Protein AF-A0A813G399-F1 (afdb_monomer)

pLDDT: mean 79.57, std 18.14, ra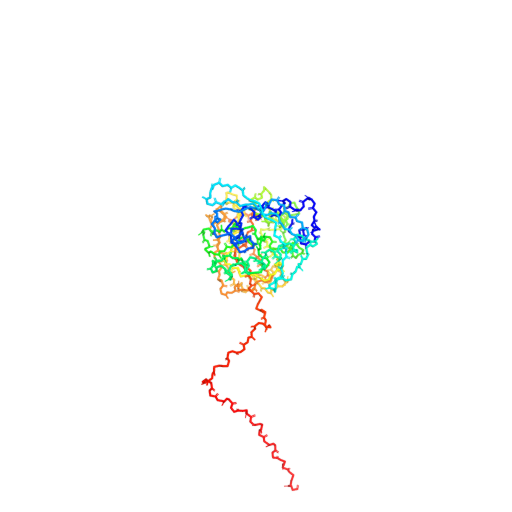nge [29.91, 98.38]

Secondary structure (DSSP, 8-state):
-HHHHTT-BS-TTHHHHHHHHHHHH-HHHHHHHHHHHS--S-EEEEEEEEE-SSEEEEEEEETTS-EEEEEEE-B-TTS-B---SBHHHHHHHHHHHHHHHHHHHT------SSS-TTS---EETTEEEEEE-GGGEEEEEEEEETB-TTS-HHHHS-SS--SS-EEB-TTT-S-EEEEEEEEEEEEEEEEEEE--STTS-SEEEEEEEES-S---HHHHHHSPPSEEEE--HHHHHHTPPEEP-GGG-SSEEEEEEEEEEESS-SS-EESEEEEEEEEPP---TTS------TTSPP----PPPP-------

Radius of gyration: 25.77 Å; Cα contacts (8 Å, |Δi|>4): 643; chains: 1; bounding box: 62×94×58 Å

Organism: Polarella glacialis (NCBI:txid89957)

Sequence (313 aa):
MEAALEHMPLNDDTKPLIITAMNERYKTALTVYAKHFCGKSDVVSTQIISLEETRLLLRYWDATSQWAESTVTYQNAQGDPVTADSAAGVRRILLNMARTASEATGLELGLPQGDIFFIDGQSSDKVPGAYLLNDLVDMSTLECLNQDDGHPVSGAISKSVATAGLRSDPEVDHQLLIKLGFRQPVKLKAISFHGSTRDATAPKVVKIFQGQVDIGFQEAEDQEAVQLLDLSTSQVEGGDPVPLRFVKFQSVSTLQLFVQENFGAEVTCILQLQFWGTVAETVDMKAWKPTVDSRANPVFAIREPVLEDHSGI

Foldseek 3Di:
DLVCQQPAFPDPVNWVVLQVLCQPPPFVLQQLLCVQQVVAVFFDTKGWPTDDFFWTKMWTQGPVRDIDIDIGGQAALVRHTDTHGGPLRVVVSSLRSSVSSCVVVVPDDPRAPPPCSPQPQPDDPLFPPKGWQLSQWDPVLKDKPQWDPVADQVQQSDPDQGPRHTKGNLVPFAKMKIKIFGNAWFQFFWKFFADDCPQQQEFFKKAKAAPDSDDDPVRSVPDDGPDIDGDDPCRHNVSNTDTDPRVSRQTGGMMMIIRPDTRDHRMHGTRHMITIGGGHDPPPPVPDDDPPPVPDDDPDPPPDPDPPPPDDD

Structure (mmCIF, N/CA/C/O backbone):
data_AF-A0A813G399-F1
#
_entry.id   AF-A0A813G399-F1
#
loop_
_atom_site.group_PDB
_atom_site.id
_atom_site.type_symbol
_atom_site.label_atom_id
_atom_site.label_alt_id
_atom_site.label_comp_id
_atom_site.label_asym_id
_atom_site.label_entity_id
_atom_site.label_seq_id
_atom_site.pdbx_PDB_ins_code
_atom_site.Cartn_x
_atom_site.Cartn_y
_atom_site.Cartn_z
_atom_site.occupancy
_atom_site.B_iso_or_equiv
_atom_site.auth_seq_id
_atom_site.auth_comp_id
_atom_site.auth_asym_id
_atom_site.auth_atom_id
_atom_site.pdbx_PDB_model_num
ATOM 1 N N . MET A 1 1 ? 9.154 0.512 8.721 1.00 39.72 1 MET A N 1
ATOM 2 C CA . MET A 1 1 ? 8.751 1.083 10.028 1.00 39.72 1 MET A CA 1
ATOM 3 C C . MET A 1 1 ? 7.620 0.290 10.687 1.00 39.72 1 MET A C 1
ATOM 5 O O . MET A 1 1 ? 7.620 0.188 11.902 1.00 39.72 1 MET A O 1
ATOM 9 N N . GLU A 1 2 ? 6.703 -0.330 9.933 1.00 32.38 2 GLU A N 1
ATOM 10 C CA . GLU A 1 2 ? 5.616 -1.142 10.512 1.00 32.38 2 GLU A CA 1
ATOM 11 C C . GLU A 1 2 ? 6.077 -2.506 11.073 1.00 32.38 2 GLU A C 1
ATOM 13 O O . GLU A 1 2 ? 5.654 -2.871 12.164 1.00 32.38 2 GLU A O 1
ATOM 18 N N . ALA A 1 3 ? 7.066 -3.174 10.459 1.00 29.91 3 ALA A N 1
ATOM 19 C CA . ALA A 1 3 ? 7.705 -4.367 11.047 1.00 29.91 3 ALA A CA 1
ATOM 20 C C . ALA A 1 3 ? 8.397 -4.102 12.407 1.00 29.91 3 ALA A C 1
ATOM 22 O O . ALA A 1 3 ? 8.745 -5.035 13.122 1.00 29.91 3 ALA A O 1
ATOM 23 N N . ALA A 1 4 ? 8.599 -2.830 12.779 1.00 38.69 4 ALA A N 1
ATOM 24 C CA . ALA A 1 4 ? 9.184 -2.456 14.062 1.00 38.69 4 ALA A CA 1
ATOM 25 C C . ALA A 1 4 ? 8.127 -2.236 15.161 1.00 38.69 4 ALA A C 1
ATOM 27 O O . ALA A 1 4 ? 8.463 -2.358 16.331 1.00 38.69 4 ALA A O 1
ATOM 28 N N . LEU A 1 5 ? 6.863 -1.946 14.814 1.00 45.50 5 LEU A N 1
ATOM 29 C CA . LEU A 1 5 ? 5.809 -1.606 15.786 1.00 45.50 5 LEU A CA 1
ATOM 30 C C . LEU A 1 5 ? 5.009 -2.823 16.282 1.00 45.50 5 LEU A C 1
ATOM 32 O O . LEU A 1 5 ? 4.457 -2.790 17.380 1.00 45.50 5 LEU A O 1
ATOM 36 N N . GLU A 1 6 ? 4.967 -3.903 15.501 1.00 43.97 6 GLU A N 1
ATOM 37 C CA . GLU A 1 6 ? 4.215 -5.129 15.813 1.00 43.97 6 GLU A CA 1
ATOM 38 C C . GLU A 1 6 ? 4.808 -5.903 17.009 1.00 43.97 6 GLU A C 1
ATOM 40 O O . GLU A 1 6 ? 4.079 -6.513 17.789 1.00 43.97 6 GLU A O 1
ATOM 45 N N . HIS A 1 7 ? 6.125 -5.780 17.213 1.00 49.56 7 HIS A N 1
ATOM 46 C CA . HIS A 1 7 ? 6.874 -6.336 18.348 1.00 49.56 7 HIS A CA 1
ATOM 47 C C . HIS A 1 7 ? 7.392 -5.270 19.322 1.00 49.56 7 HIS A C 1
ATOM 49 O O . HIS A 1 7 ? 8.196 -5.578 20.204 1.00 49.56 7 HIS A O 1
ATOM 55 N N . MET A 1 8 ? 6.971 -4.011 19.168 1.00 62.28 8 MET A N 1
ATOM 56 C CA . MET A 1 8 ? 7.433 -2.952 20.057 1.00 62.28 8 MET A CA 1
ATOM 57 C C . MET A 1 8 ? 6.779 -3.112 21.433 1.00 62.28 8 MET A C 1
ATOM 59 O O . MET A 1 8 ? 5.541 -3.096 21.529 1.00 62.28 8 MET A O 1
ATOM 63 N N . PRO A 1 9 ? 7.588 -3.255 22.498 1.00 70.88 9 PRO A N 1
ATOM 64 C CA . PRO A 1 9 ? 7.064 -3.290 23.851 1.00 70.88 9 PRO A CA 1
ATOM 65 C C . PRO A 1 9 ? 6.378 -1.960 24.145 1.00 70.88 9 PRO A C 1
ATOM 67 O O . PRO A 1 9 ? 6.832 -0.907 23.689 1.00 70.88 9 PRO A O 1
ATOM 70 N N . LEU A 1 10 ? 5.288 -2.003 24.909 1.00 78.94 10 LEU A N 1
ATOM 71 C CA . LEU A 1 10 ? 4.601 -0.790 25.333 1.00 78.94 10 LEU A CA 1
ATOM 72 C C . LEU A 1 10 ? 5.503 -0.000 26.298 1.00 78.94 10 LEU A C 1
ATOM 74 O O . LEU A 1 10 ? 5.547 -0.252 27.497 1.00 78.94 10 LEU A O 1
ATOM 78 N N . ASN A 1 11 ? 6.235 0.966 25.763 1.00 80.12 11 ASN A N 1
ATOM 79 C CA . ASN A 1 11 ? 7.237 1.766 26.463 1.00 80.12 11 ASN A CA 1
ATOM 80 C C . ASN A 1 11 ? 7.000 3.267 26.235 1.00 80.12 11 ASN A C 1
ATOM 82 O O . ASN A 1 11 ? 6.072 3.673 25.532 1.00 80.12 11 ASN A O 1
ATOM 86 N N . ASP A 1 12 ? 7.825 4.108 26.849 1.00 80.56 12 ASP A N 1
ATOM 87 C CA . ASP A 1 12 ? 7.609 5.559 26.829 1.00 80.56 12 ASP A CA 1
ATOM 88 C C . ASP A 1 12 ? 7.852 6.201 25.452 1.00 80.56 12 ASP A C 1
ATOM 90 O O . ASP A 1 12 ? 7.329 7.283 25.194 1.00 80.56 12 ASP A O 1
ATOM 94 N N . ASP A 1 13 ? 8.523 5.501 24.534 1.00 72.69 13 ASP A N 1
ATOM 95 C CA . ASP A 1 13 ? 8.710 5.940 23.146 1.00 72.69 13 ASP A CA 1
ATOM 96 C C . ASP A 1 13 ? 7.503 5.594 22.256 1.00 72.69 13 ASP A C 1
ATOM 98 O O . ASP A 1 13 ? 7.160 6.324 21.325 1.00 72.69 13 ASP A O 1
ATOM 102 N N . THR A 1 14 ? 6.824 4.480 22.541 1.00 72.50 14 THR A N 1
ATOM 103 C CA . THR A 1 14 ? 5.726 3.952 21.710 1.00 72.50 14 THR A CA 1
ATOM 104 C C . THR A 1 14 ? 4.363 4.497 22.117 1.00 72.50 14 THR A C 1
ATOM 106 O O . THR A 1 14 ? 3.528 4.768 21.250 1.00 72.50 14 THR A O 1
ATOM 109 N N . LYS A 1 15 ? 4.127 4.727 23.416 1.00 81.06 15 LYS A N 1
ATOM 110 C CA . LYS A 1 15 ? 2.856 5.282 23.918 1.00 81.06 15 LYS A CA 1
ATOM 111 C C . LYS A 1 15 ? 2.473 6.608 23.237 1.00 81.06 15 LYS A C 1
ATOM 113 O O . LYS A 1 15 ? 1.327 6.705 22.794 1.00 81.06 15 LYS A O 1
ATOM 118 N N . PRO A 1 16 ? 3.367 7.611 23.079 1.00 79.94 16 PRO A N 1
ATOM 119 C CA . PRO A 1 16 ? 3.008 8.883 22.448 1.00 79.94 16 PRO A CA 1
ATOM 120 C C . PRO A 1 16 ? 2.600 8.728 20.978 1.00 79.94 16 PRO A C 1
ATOM 122 O O . PRO A 1 16 ? 1.682 9.410 20.520 1.00 79.94 16 PRO A O 1
ATOM 125 N N . LEU A 1 17 ? 3.234 7.804 20.247 1.00 71.62 17 LEU A N 1
ATOM 126 C CA . LEU A 1 17 ? 2.910 7.518 18.847 1.00 71.62 17 LEU A CA 1
ATOM 127 C C . LEU A 1 17 ? 1.489 6.956 18.711 1.00 71.62 17 LEU A C 1
ATOM 129 O O . LEU A 1 17 ? 0.710 7.430 17.882 1.00 71.62 17 LEU A O 1
ATOM 133 N N . ILE A 1 18 ? 1.126 6.000 19.573 1.00 74.25 18 ILE A N 1
ATOM 134 C CA . ILE A 1 18 ? -0.219 5.409 19.605 1.00 74.25 18 ILE A CA 1
ATOM 135 C C . ILE A 1 18 ? -1.257 6.473 19.978 1.00 74.25 18 ILE A C 1
ATOM 137 O O . ILE A 1 18 ? -2.279 6.591 19.305 1.00 74.25 18 ILE A O 1
ATOM 141 N N . ILE A 1 19 ? -0.994 7.277 21.015 1.00 82.19 19 ILE A N 1
ATOM 142 C CA . ILE A 1 19 ? -1.899 8.351 21.459 1.00 82.19 19 ILE A CA 1
ATOM 143 C C . ILE A 1 19 ? -2.161 9.342 20.323 1.00 82.19 19 ILE A C 1
ATOM 145 O O . ILE A 1 19 ? -3.314 9.687 20.058 1.00 82.19 19 ILE A O 1
ATOM 149 N N . THR A 1 20 ? -1.104 9.773 19.632 1.00 75.50 20 THR A N 1
ATOM 150 C CA . THR A 1 20 ? -1.197 10.734 18.527 1.00 75.50 20 THR A CA 1
ATOM 151 C C . THR A 1 20 ? -2.037 10.159 17.389 1.00 75.50 20 THR A C 1
ATOM 153 O O . THR A 1 20 ? -3.026 10.770 16.982 1.00 75.50 20 THR A O 1
ATOM 156 N N . ALA A 1 21 ? -1.732 8.932 16.955 1.00 69.81 21 ALA A N 1
ATOM 157 C CA . ALA A 1 21 ? -2.485 8.247 15.908 1.00 69.81 21 ALA A CA 1
ATOM 158 C C . ALA A 1 21 ? -3.976 8.085 16.268 1.00 69.81 21 ALA A C 1
ATOM 160 O O . ALA A 1 21 ? -4.850 8.330 15.432 1.00 69.81 21 ALA A O 1
ATOM 161 N N . MET A 1 22 ? -4.278 7.729 17.523 1.00 74.88 22 MET A N 1
ATOM 162 C CA . MET A 1 22 ? -5.649 7.585 18.023 1.00 74.88 22 MET A CA 1
ATOM 163 C C . MET A 1 22 ? -6.413 8.915 18.023 1.00 74.88 22 MET A C 1
ATOM 165 O O . MET A 1 22 ? -7.535 8.989 17.514 1.00 74.88 22 MET A O 1
ATOM 169 N N . ASN A 1 23 ? -5.799 9.972 18.559 1.00 80.75 23 ASN A N 1
ATOM 170 C CA . ASN A 1 23 ? -6.420 11.287 18.713 1.00 80.75 23 ASN A CA 1
ATOM 171 C C . ASN A 1 23 ? -6.640 12.018 17.387 1.00 80.75 23 ASN A C 1
ATOM 173 O O . ASN A 1 23 ? -7.576 12.811 17.271 1.00 80.75 23 ASN A O 1
ATOM 177 N N . GLU A 1 24 ? -5.799 11.781 16.384 1.00 70.19 24 GLU A N 1
ATOM 178 C CA . GLU A 1 24 ? -5.945 12.426 15.080 1.00 70.19 24 GLU A CA 1
ATOM 179 C C . GLU A 1 24 ? -7.011 11.750 14.219 1.00 70.19 24 GLU A C 1
ATOM 181 O O . GLU A 1 24 ? -7.821 12.441 13.598 1.00 70.19 24 GLU A O 1
ATOM 186 N N . ARG A 1 25 ? -7.045 10.412 14.214 1.00 61.38 25 ARG A N 1
ATOM 187 C CA . ARG A 1 25 ? -7.783 9.633 13.205 1.00 61.38 25 ARG A CA 1
ATOM 188 C C . ARG A 1 25 ? -9.091 9.037 13.694 1.00 61.38 25 ARG A C 1
ATOM 190 O O . ARG A 1 25 ? -9.997 8.833 12.895 1.00 61.38 25 ARG A O 1
ATOM 197 N N . TYR A 1 26 ? -9.219 8.794 14.997 1.00 69.31 26 TYR A N 1
ATOM 198 C CA . TYR A 1 26 ? -10.336 8.030 15.560 1.00 69.31 26 TYR A CA 1
ATOM 199 C C . TYR A 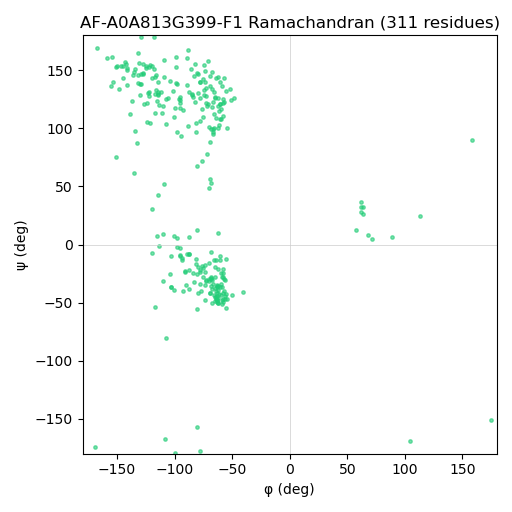1 26 ? -11.170 8.835 16.566 1.00 69.31 26 TYR A C 1
ATOM 201 O O . TYR A 1 26 ? -11.781 8.270 17.471 1.00 69.31 26 TYR A O 1
ATOM 209 N N . LYS A 1 27 ? -11.256 10.160 16.389 1.00 73.94 27 LYS A N 1
ATOM 210 C CA . LYS A 1 27 ? -11.999 11.088 17.271 1.00 73.94 27 LYS A CA 1
ATOM 211 C C . LYS A 1 27 ? -13.441 10.644 17.550 1.00 73.94 27 LYS A C 1
ATOM 213 O O . LYS A 1 27 ? -13.899 10.676 18.693 1.00 73.94 27 LYS A O 1
ATOM 218 N N . THR A 1 28 ? -14.144 10.184 16.515 1.00 70.44 28 THR A N 1
ATOM 219 C CA . THR A 1 28 ? -15.525 9.690 16.627 1.00 70.44 28 THR A CA 1
ATOM 220 C C . THR A 1 28 ? -15.603 8.419 17.471 1.00 70.44 28 THR A C 1
ATOM 222 O O . THR A 1 28 ? -16.459 8.321 18.349 1.00 70.44 28 THR A O 1
ATOM 225 N N . ALA A 1 29 ? -14.673 7.478 17.273 1.00 72.69 29 ALA A N 1
ATOM 226 C CA . ALA A 1 29 ? -14.598 6.267 18.084 1.00 72.69 29 ALA A CA 1
ATOM 227 C C . ALA A 1 29 ? -14.305 6.607 19.549 1.00 72.69 29 ALA A C 1
ATOM 229 O O . ALA A 1 29 ? -15.003 6.117 20.430 1.00 72.69 29 ALA A O 1
ATOM 230 N N . LEU A 1 30 ? -13.356 7.512 19.814 1.00 77.94 30 LEU A N 1
ATOM 231 C CA . LEU A 1 30 ? -13.035 7.976 21.171 1.00 77.94 30 LEU A CA 1
ATOM 232 C C . LEU A 1 30 ? -14.240 8.622 21.874 1.00 77.94 30 LEU A C 1
ATOM 234 O O . LEU A 1 30 ? -14.425 8.453 23.077 1.00 77.94 30 LEU A O 1
ATOM 238 N N . THR A 1 31 ? -15.099 9.312 21.128 1.00 77.56 31 THR A N 1
ATOM 239 C CA . THR A 1 31 ? -16.335 9.881 21.681 1.00 77.56 31 THR A CA 1
ATOM 240 C C . THR A 1 31 ? -17.342 8.790 22.050 1.00 77.56 31 THR A C 1
ATOM 242 O O . THR A 1 31 ? -17.936 8.844 23.125 1.00 77.56 31 THR A O 1
ATOM 245 N N . VAL A 1 32 ? -17.509 7.761 21.214 1.00 78.12 32 VAL A N 1
ATOM 246 C CA . VAL A 1 32 ? -18.350 6.590 21.540 1.00 78.12 32 VAL A CA 1
ATOM 247 C C . VAL A 1 32 ? -17.800 5.830 22.753 1.00 78.12 32 VAL A C 1
ATOM 249 O O . VAL A 1 32 ? -18.564 5.412 23.623 1.00 78.12 32 VAL A O 1
ATOM 252 N N . TYR A 1 33 ? -16.475 5.748 22.869 1.00 79.69 33 TYR A N 1
ATOM 253 C CA . TYR A 1 33 ? -15.775 5.229 24.042 1.00 79.69 33 TYR A CA 1
ATOM 254 C C . TYR A 1 33 ? -16.168 5.940 25.329 1.00 79.69 33 TYR A C 1
ATOM 256 O O . TYR A 1 33 ? -16.592 5.289 26.282 1.00 79.69 33 TYR A O 1
ATOM 264 N N . ALA A 1 34 ? -16.042 7.269 25.355 1.00 82.62 34 ALA A N 1
ATOM 265 C CA . ALA A 1 34 ? -16.403 8.055 26.526 1.00 82.62 34 ALA A CA 1
ATOM 266 C C . ALA A 1 34 ? -17.895 7.913 26.853 1.00 82.62 34 ALA A C 1
ATOM 268 O O . ALA A 1 34 ? -18.268 7.835 28.024 1.00 82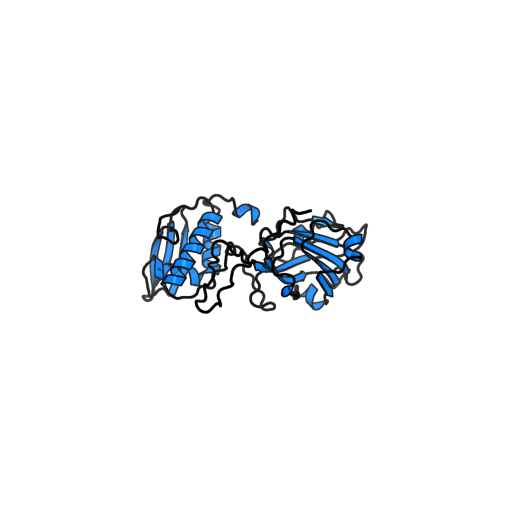.62 34 ALA A O 1
ATOM 269 N N . LYS A 1 35 ? -18.752 7.804 25.831 1.00 83.19 35 LYS A N 1
ATOM 270 C CA . LYS A 1 35 ? -20.187 7.617 26.044 1.00 83.19 35 LYS A CA 1
ATOM 271 C C . LYS A 1 35 ? -20.522 6.315 26.757 1.00 83.19 35 LYS A C 1
ATOM 273 O O . LYS A 1 35 ? -21.275 6.332 27.728 1.00 83.19 35 LYS A O 1
ATOM 278 N N . HIS A 1 36 ? -19.941 5.209 26.304 1.00 85.81 36 HIS A N 1
ATOM 279 C CA . HIS A 1 36 ? -20.224 3.895 26.868 1.00 85.81 36 HIS A CA 1
ATOM 280 C C . HIS A 1 36 ? -19.454 3.632 28.169 1.00 85.81 36 HIS A C 1
ATOM 282 O O . HIS A 1 36 ? -20.062 3.358 29.200 1.00 85.81 36 HIS A O 1
ATOM 288 N N . PHE A 1 37 ? -18.125 3.755 28.149 1.00 85.69 37 PHE A N 1
ATOM 289 C CA . PHE A 1 37 ? -17.278 3.323 29.264 1.00 85.69 37 PHE A CA 1
ATOM 290 C C . PHE A 1 37 ? -17.141 4.361 30.381 1.00 85.69 37 PHE A C 1
ATOM 292 O O . PHE A 1 37 ? -16.901 3.981 31.523 1.00 85.69 37 PHE A O 1
ATOM 299 N N . CYS A 1 38 ? -17.329 5.654 30.090 1.00 83.31 38 CYS A N 1
ATOM 300 C CA . CYS A 1 38 ? -17.368 6.692 31.129 1.00 83.31 38 CYS A CA 1
ATOM 301 C C . CYS A 1 38 ? -18.805 7.017 31.583 1.00 83.31 38 CYS A C 1
ATOM 303 O O . CYS A 1 38 ? -18.986 7.847 32.476 1.00 83.31 38 CYS A O 1
ATOM 305 N N . GLY A 1 39 ? -19.827 6.396 30.976 1.00 80.38 39 GLY A N 1
ATOM 306 C CA . GLY A 1 39 ? -21.239 6.596 31.323 1.00 80.38 39 GLY A CA 1
ATOM 307 C C . GLY A 1 39 ? -21.749 8.022 31.082 1.00 80.38 39 GLY A C 1
ATOM 308 O O . GLY A 1 39 ? -22.578 8.516 31.846 1.00 80.38 39 GLY A O 1
ATOM 309 N N . LYS A 1 40 ? -21.227 8.723 30.067 1.00 79.94 40 LYS A N 1
ATOM 310 C CA . LYS A 1 40 ? -21.571 10.124 29.767 1.00 79.94 40 LYS A CA 1
ATOM 311 C C . LYS A 1 40 ? -22.355 10.225 28.463 1.00 79.94 40 LYS A C 1
ATOM 313 O O . LYS A 1 40 ? -21.790 10.012 27.407 1.00 79.94 40 LYS A O 1
ATOM 318 N N . SER A 1 41 ? -23.628 10.608 28.483 1.00 69.25 41 SER A N 1
ATOM 319 C CA . SER A 1 41 ? -24.409 10.755 27.239 1.00 69.25 41 SER A CA 1
ATOM 320 C C . SER A 1 41 ? -23.963 11.946 26.375 1.00 69.25 41 SER A C 1
ATOM 322 O O . SER A 1 41 ? -23.988 11.866 25.143 1.00 69.25 41 SER A O 1
ATOM 324 N N . ASP A 1 42 ? -23.478 13.017 27.013 1.00 72.12 42 ASP A N 1
ATOM 325 C CA . ASP A 1 42 ? -23.354 14.348 26.404 1.00 72.12 42 ASP A CA 1
ATOM 326 C C . ASP A 1 42 ? -21.892 14.741 26.132 1.00 72.12 42 ASP A C 1
ATOM 328 O O . ASP A 1 42 ? -21.405 15.789 26.562 1.00 72.12 42 ASP A O 1
ATOM 332 N N . VAL A 1 43 ? -21.165 13.861 25.440 1.00 79.12 43 VAL A N 1
ATOM 333 C CA . VAL A 1 43 ? -19.759 14.077 25.067 1.00 79.12 43 VAL A CA 1
ATOM 334 C C . VAL A 1 43 ? -19.649 14.658 23.657 1.00 79.12 43 VAL A C 1
ATOM 336 O O . VAL A 1 43 ? -20.173 14.075 22.704 1.00 79.12 43 VAL A O 1
ATOM 339 N N . VAL A 1 44 ? -18.936 15.782 23.530 1.00 76.12 44 VAL A N 1
ATOM 340 C CA . VAL A 1 44 ? -18.709 16.501 22.260 1.00 76.12 44 VAL A CA 1
ATOM 341 C C . VAL A 1 44 ? -17.411 16.063 21.581 1.00 76.12 44 VAL A C 1
ATOM 343 O O . VAL A 1 44 ? -17.354 15.936 20.361 1.00 76.12 44 VAL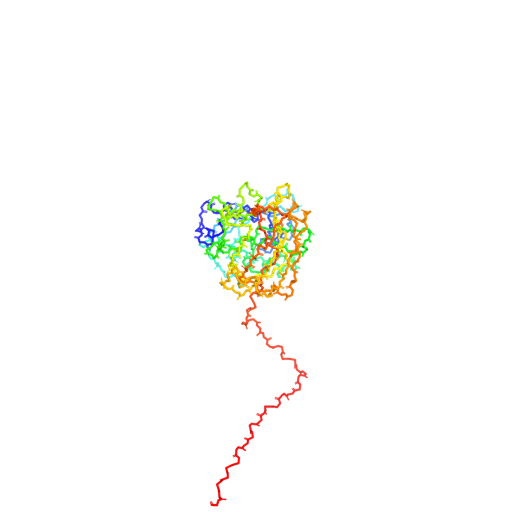 A O 1
ATOM 346 N N . SER A 1 45 ? -16.355 15.854 22.364 1.00 79.50 45 SER A N 1
ATOM 347 C CA . SER A 1 45 ? -15.031 15.466 21.875 1.00 79.50 45 SER A CA 1
ATOM 348 C C . SER A 1 45 ? -14.310 14.643 22.931 1.00 79.50 45 SER A C 1
ATOM 350 O O . SER A 1 45 ? -14.571 14.793 24.126 1.00 79.50 45 SER A O 1
ATOM 352 N N . THR A 1 46 ? -13.405 13.764 22.513 1.00 83.94 46 THR A N 1
ATOM 353 C CA . THR A 1 46 ? -12.622 12.918 23.417 1.00 83.94 46 THR A CA 1
ATOM 354 C C . THR A 1 46 ? -11.220 12.707 22.874 1.00 83.94 46 THR A C 1
ATOM 356 O O . THR A 1 46 ? -11.021 12.575 21.667 1.00 83.94 46 THR A O 1
ATOM 359 N N . GLN A 1 47 ? -10.257 12.670 23.787 1.00 87.00 47 GLN A N 1
ATOM 360 C CA . GLN A 1 47 ? -8.847 12.437 23.529 1.00 87.00 47 GLN A CA 1
ATOM 361 C C . GLN A 1 47 ? -8.283 11.462 24.562 1.00 87.00 47 GLN A C 1
ATOM 363 O O . GLN A 1 47 ? -8.668 11.484 25.729 1.00 87.00 47 GLN A O 1
ATOM 368 N N . ILE A 1 48 ? -7.343 10.626 24.140 1.00 89.31 48 ILE A N 1
ATOM 369 C CA . ILE A 1 48 ? -6.477 9.862 25.033 1.00 89.31 48 ILE A CA 1
ATOM 370 C C . ILE A 1 48 ? -5.368 10.794 25.524 1.00 89.31 48 ILE A C 1
ATOM 372 O O . ILE A 1 48 ? -4.723 11.466 24.718 1.00 89.31 48 ILE A O 1
ATOM 376 N N . ILE A 1 49 ? -5.148 10.828 26.835 1.00 91.56 49 ILE A N 1
ATOM 377 C CA . ILE A 1 49 ? -4.072 11.596 27.476 1.00 91.56 49 ILE A CA 1
ATOM 378 C C . ILE A 1 49 ? -2.895 10.694 27.834 1.00 91.56 49 ILE A C 1
ATOM 380 O O . ILE A 1 49 ? -1.744 11.084 27.661 1.00 91.56 49 ILE A O 1
ATOM 384 N N . SER A 1 50 ? -3.173 9.479 28.304 1.00 89.31 50 SER A N 1
ATOM 385 C CA . SER A 1 50 ? -2.143 8.496 28.624 1.00 89.31 50 SER A CA 1
ATOM 386 C C . SER A 1 50 ? -2.617 7.072 28.356 1.00 89.31 50 SER A C 1
ATOM 388 O O . SER A 1 50 ? -3.814 6.772 28.378 1.00 89.31 50 SER A O 1
ATOM 390 N N . LEU A 1 51 ? -1.644 6.201 28.093 1.00 87.94 51 LEU A N 1
ATOM 391 C CA . LEU A 1 51 ? -1.813 4.764 27.924 1.00 87.94 51 LEU A CA 1
ATOM 392 C C . LEU A 1 51 ? -0.915 4.047 28.931 1.00 87.94 51 LEU A C 1
ATOM 394 O O . LEU A 1 51 ? 0.281 4.330 29.021 1.00 87.94 51 LEU A O 1
ATOM 398 N N . GLU A 1 52 ? -1.493 3.102 29.656 1.00 88.50 52 GLU A N 1
ATOM 399 C CA . GLU A 1 52 ? -0.791 2.140 30.500 1.00 88.50 52 GLU A CA 1
ATOM 400 C C . GLU A 1 52 ? -1.062 0.718 29.980 1.00 88.50 52 GLU A C 1
ATOM 402 O O . GLU A 1 52 ? -1.801 0.526 29.013 1.00 88.50 52 GLU A O 1
ATOM 407 N N . GLU A 1 53 ? -0.467 -0.288 30.619 1.00 86.38 53 GLU A N 1
ATOM 408 C CA . GLU A 1 53 ? -0.615 -1.697 30.231 1.00 86.38 53 GLU A CA 1
ATOM 409 C C . GLU A 1 53 ? -2.033 -2.234 30.473 1.00 86.38 53 GLU A C 1
ATOM 411 O O . GLU A 1 53 ? -2.480 -3.131 29.768 1.00 86.38 53 GLU A O 1
ATOM 416 N N . THR A 1 54 ? -2.767 -1.695 31.448 1.00 88.69 54 THR A N 1
ATOM 417 C CA . THR A 1 54 ? -4.091 -2.208 31.858 1.00 88.69 54 THR A CA 1
ATOM 418 C C . THR A 1 54 ? -5.220 -1.192 31.709 1.00 88.69 54 THR A C 1
ATOM 420 O O . THR A 1 54 ? -6.388 -1.523 31.923 1.00 88.69 54 THR A O 1
ATOM 423 N N . ARG A 1 55 ? -4.902 0.065 31.390 1.00 90.38 55 ARG A N 1
ATOM 424 C CA . ARG A 1 55 ? -5.867 1.168 31.384 1.00 90.38 55 ARG A CA 1
ATOM 425 C C . ARG A 1 55 ? -5.404 2.328 30.515 1.00 90.38 55 ARG A C 1
ATOM 427 O O . ARG A 1 55 ? -4.215 2.491 30.258 1.00 90.38 55 ARG A O 1
ATOM 434 N N . LEU A 1 56 ? -6.351 3.175 30.135 1.00 92.19 56 LEU A N 1
ATOM 435 C CA . LEU A 1 56 ? -6.095 4.455 29.486 1.00 92.19 56 LEU A CA 1
ATOM 436 C C . LEU A 1 56 ? -6.748 5.608 30.251 1.00 92.19 56 LEU A C 1
ATOM 438 O O . LEU A 1 56 ? -7.774 5.426 30.910 1.00 92.19 56 LEU A O 1
ATOM 442 N N . LEU A 1 57 ? -6.181 6.804 30.121 1.00 91.88 57 LEU A N 1
ATOM 443 C CA . LEU A 1 57 ? -6.807 8.038 30.585 1.00 91.88 57 LEU A CA 1
ATOM 444 C C . LEU A 1 57 ? -7.461 8.747 29.403 1.00 91.88 57 LEU A C 1
ATOM 446 O O . LEU A 1 57 ? -6.778 9.168 28.466 1.00 91.88 57 LEU A O 1
ATOM 450 N N . LEU A 1 58 ? -8.781 8.896 29.463 1.00 90.62 58 LEU A N 1
ATOM 451 C CA . LEU A 1 58 ? -9.544 9.692 28.514 1.00 90.62 58 LEU A CA 1
ATOM 452 C C . LEU A 1 58 ? -9.832 11.065 29.098 1.00 90.62 58 LEU A C 1
ATOM 454 O O . LEU A 1 58 ? -10.231 11.193 30.253 1.00 90.62 58 LEU A O 1
ATOM 458 N N . ARG A 1 59 ? -9.710 12.082 28.257 1.00 90.56 59 ARG A N 1
ATOM 459 C CA . ARG A 1 59 ? -10.179 13.434 28.516 1.00 90.56 59 ARG A CA 1
ATOM 460 C C . ARG A 1 59 ? -11.249 13.779 27.502 1.00 90.56 59 ARG A C 1
ATOM 462 O O . ARG A 1 59 ? -11.053 13.598 26.303 1.00 90.56 59 ARG A O 1
ATOM 469 N N . TYR A 1 60 ? -12.382 14.271 27.971 1.00 87.62 60 TYR A N 1
ATOM 470 C CA . TYR A 1 60 ? -13.518 14.587 27.123 1.00 87.62 60 TYR A CA 1
ATOM 471 C C . TYR A 1 60 ? -14.111 15.948 27.453 1.00 87.62 60 TYR A C 1
ATOM 473 O O . TYR A 1 60 ? -14.015 16.441 28.577 1.00 87.62 60 TYR A O 1
ATOM 481 N N . TRP A 1 61 ? -14.692 16.560 26.426 1.00 84.25 61 TRP A N 1
ATOM 482 C CA . TRP A 1 61 ? -15.395 17.829 26.519 1.00 84.25 61 TRP A CA 1
ATOM 483 C C . TRP A 1 61 ? -16.886 17.558 26.690 1.00 84.25 61 TRP A C 1
ATOM 485 O O . TRP A 1 61 ? -17.505 16.935 25.819 1.00 84.25 61 TRP A O 1
ATOM 495 N N . ASP A 1 62 ? -17.439 17.987 27.820 1.00 76.94 62 ASP A N 1
ATOM 496 C CA . ASP A 1 62 ? -18.852 17.808 28.136 1.00 76.94 62 ASP A CA 1
ATOM 497 C C . ASP A 1 62 ? -19.728 18.960 27.609 1.00 76.94 62 ASP A C 1
ATOM 499 O O . ASP A 1 62 ? -19.250 20.021 27.196 1.00 76.94 62 ASP A O 1
ATOM 503 N N . ALA A 1 63 ? -21.047 18.757 27.626 1.00 69.19 63 ALA A N 1
ATOM 504 C CA . ALA A 1 63 ? -22.021 19.770 27.216 1.00 69.19 63 ALA A CA 1
ATOM 505 C C . ALA A 1 63 ? -22.033 21.034 28.097 1.00 69.19 63 ALA A C 1
ATOM 507 O O . ALA A 1 63 ? -22.592 22.053 27.693 1.00 69.19 63 ALA A O 1
ATOM 508 N N . THR A 1 64 ? -21.396 21.009 29.272 1.00 74.50 64 THR A N 1
ATOM 509 C CA . THR A 1 64 ? -21.246 22.184 30.146 1.00 74.50 64 THR A CA 1
ATOM 510 C C . THR A 1 64 ? -20.009 23.017 29.811 1.00 74.50 64 THR A C 1
ATOM 512 O O . THR A 1 64 ? -19.720 23.996 30.496 1.00 74.50 64 THR A O 1
ATOM 515 N N . SER A 1 65 ? -19.314 22.680 28.718 1.00 75.06 65 SER A N 1
ATOM 516 C CA . SER A 1 65 ? -18.070 23.325 28.293 1.00 75.06 65 SER A CA 1
ATOM 517 C C . SER A 1 65 ? -16.942 23.176 29.315 1.00 75.06 65 SER A C 1
ATOM 519 O O . SER A 1 65 ? -16.146 24.096 29.517 1.00 75.06 65 SER A O 1
ATOM 521 N N . GLN A 1 66 ? -16.877 22.014 29.968 1.00 81.06 66 GLN A N 1
ATOM 522 C CA . GLN A 1 66 ? -15.799 21.654 30.878 1.00 81.06 66 GLN A CA 1
ATOM 523 C C . GLN A 1 66 ? -15.016 20.449 30.352 1.00 81.06 66 GLN A C 1
ATOM 525 O O . GLN A 1 66 ? -15.546 19.542 29.706 1.00 81.06 66 GLN A O 1
ATOM 530 N N . TRP A 1 67 ? -13.711 20.455 30.634 1.00 82.00 67 TRP A N 1
ATOM 531 C CA . TRP A 1 67 ? -12.869 19.283 30.444 1.00 82.00 67 TRP A CA 1
ATOM 532 C C . TRP A 1 67 ? -13.018 18.370 31.654 1.00 82.00 67 TRP A C 1
ATOM 534 O O . TRP A 1 67 ? -12.701 18.777 32.771 1.00 82.00 67 TRP A O 1
ATOM 544 N N . ALA A 1 68 ? -13.414 17.128 31.410 1.00 84.75 68 ALA A N 1
ATOM 545 C CA . ALA A 1 68 ? -13.426 16.074 32.409 1.00 84.75 68 ALA A CA 1
ATOM 546 C C . ALA A 1 68 ? -12.489 14.939 31.990 1.00 84.75 68 ALA A C 1
ATOM 548 O O . ALA A 1 68 ? -12.254 14.705 30.802 1.00 84.75 68 ALA A O 1
ATOM 549 N N . GLU A 1 69 ? -11.949 14.240 32.981 1.00 91.44 69 GLU A N 1
ATOM 550 C CA . GLU A 1 69 ? -11.054 13.106 32.784 1.00 91.44 69 GLU A CA 1
ATOM 551 C C . GLU A 1 69 ? -11.662 11.854 33.408 1.00 91.44 69 GLU A C 1
ATOM 553 O O . GLU A 1 69 ? -12.350 11.903 34.431 1.00 91.44 69 GLU A O 1
ATOM 558 N N . SER A 1 70 ? -11.463 10.710 32.768 1.00 89.44 70 SER A N 1
ATOM 559 C CA . SER A 1 70 ? -11.885 9.422 33.305 1.00 89.44 70 SER A CA 1
ATOM 560 C C . SER A 1 70 ? -10.933 8.331 32.856 1.00 89.44 70 SER A C 1
ATOM 562 O O . SER A 1 70 ? -10.561 8.234 31.686 1.00 89.44 70 SER A O 1
ATOM 564 N N . THR A 1 71 ? -10.549 7.502 33.815 1.00 91.81 71 THR A N 1
ATOM 565 C CA . THR A 1 71 ? -9.713 6.334 33.574 1.00 91.81 71 THR A CA 1
ATOM 566 C C . THR A 1 71 ? -10.594 5.170 33.153 1.00 91.81 71 THR A C 1
ATOM 568 O O . THR A 1 71 ? -11.558 4.842 33.843 1.00 91.81 71 THR A O 1
ATOM 571 N N . VAL A 1 72 ? -10.249 4.536 32.037 1.00 89.88 72 VAL A N 1
ATOM 572 C CA . VAL A 1 72 ? -10.952 3.367 31.509 1.00 89.88 72 VAL A CA 1
ATOM 573 C C . VAL A 1 72 ? -10.014 2.171 31.552 1.00 89.88 72 VAL A C 1
ATOM 575 O O . VAL A 1 72 ? -8.922 2.210 30.987 1.00 89.88 72 VAL A O 1
ATOM 578 N N . THR A 1 73 ? -10.442 1.107 32.224 1.00 91.31 73 THR A N 1
ATOM 579 C CA . THR A 1 73 ? -9.709 -0.162 32.266 1.00 91.31 73 THR A CA 1
ATOM 580 C C . THR A 1 73 ? -9.925 -0.925 30.967 1.00 91.31 73 THR A C 1
ATOM 582 O O . THR A 1 73 ? -11.032 -0.958 30.425 1.00 91.31 73 THR A O 1
ATOM 585 N N . TYR A 1 74 ? -8.867 -1.549 30.469 1.00 90.38 74 TYR A N 1
ATOM 586 C CA . TYR A 1 74 ? -8.948 -2.444 29.329 1.00 90.38 74 TYR A CA 1
ATOM 587 C C . TYR A 1 74 ? -9.774 -3.679 29.674 1.00 90.38 74 TYR A C 1
ATOM 589 O O . TYR A 1 74 ? -9.526 -4.328 30.691 1.00 90.38 74 TYR A O 1
ATOM 597 N N . GLN A 1 75 ? -10.728 -4.025 28.811 1.00 87.75 75 GLN A N 1
ATOM 598 C CA . GLN A 1 75 ? -11.593 -5.187 28.999 1.00 87.75 75 GLN A CA 1
ATOM 599 C C . GLN A 1 75 ? -11.872 -5.927 27.688 1.00 87.75 75 GLN A C 1
ATOM 601 O O . GLN A 1 75 ? -11.838 -5.338 26.606 1.00 87.75 75 GLN A O 1
ATOM 606 N N . ASN A 1 76 ? -12.126 -7.233 27.779 1.00 82.44 76 ASN A N 1
ATOM 607 C CA . ASN A 1 76 ? -12.565 -8.048 26.646 1.00 82.44 76 ASN A CA 1
ATOM 608 C C . ASN A 1 76 ? -14.069 -7.831 26.347 1.00 82.44 76 ASN A C 1
ATOM 610 O O . ASN A 1 76 ? -14.748 -7.044 27.005 1.00 82.44 76 ASN A O 1
ATOM 614 N N . ALA A 1 77 ? -14.611 -8.547 25.357 1.00 73.19 77 ALA A N 1
ATOM 615 C CA . ALA A 1 77 ? -16.029 -8.450 24.991 1.00 73.19 77 ALA A CA 1
ATOM 616 C C . ALA A 1 77 ? -16.991 -8.932 26.101 1.00 73.19 77 ALA A C 1
ATOM 618 O O . ALA A 1 77 ? -18.169 -8.592 26.079 1.00 73.19 77 ALA A O 1
ATOM 619 N N . GLN A 1 78 ? -16.496 -9.724 27.054 1.00 77.81 78 GLN A N 1
ATOM 620 C CA . GLN A 1 78 ? -17.226 -10.237 28.212 1.00 77.81 78 GLN A CA 1
ATOM 621 C C . GLN A 1 78 ? -17.154 -9.292 29.427 1.00 77.81 78 GLN A C 1
ATOM 623 O O . GLN A 1 78 ? -17.876 -9.507 30.397 1.00 77.81 78 GLN A O 1
ATOM 628 N N . GLY A 1 79 ? -16.329 -8.238 29.367 1.00 81.25 79 GLY A N 1
ATOM 629 C CA . GLY A 1 79 ? -16.094 -7.297 30.465 1.00 81.25 79 GLY A CA 1
ATOM 630 C C . GLY A 1 79 ? -14.959 -7.693 31.417 1.00 81.25 79 GLY A C 1
ATOM 631 O O . GLY A 1 79 ? -14.755 -7.020 32.426 1.00 81.25 79 GLY A O 1
ATOM 632 N N . ASP A 1 80 ? -14.201 -8.754 31.121 1.00 83.81 80 ASP A N 1
ATOM 633 C CA . ASP A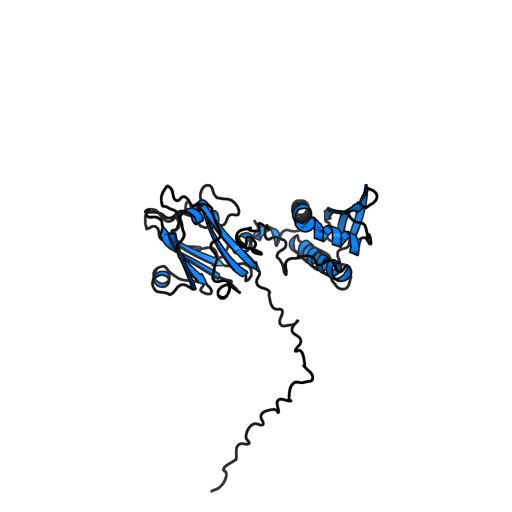 1 80 ? -13.068 -9.154 31.959 1.00 83.81 80 ASP A CA 1
ATOM 634 C C . ASP A 1 80 ? -11.851 -8.252 31.701 1.00 83.81 80 ASP A C 1
ATOM 636 O O . ASP A 1 80 ? -11.560 -7.954 30.535 1.00 83.81 80 ASP A O 1
ATOM 640 N N . PRO A 1 81 ? -11.091 -7.864 32.744 1.00 88.12 81 PRO A N 1
ATOM 641 C CA . PRO A 1 81 ? -9.886 -7.055 32.593 1.00 88.12 81 PRO A CA 1
ATOM 642 C C . PRO A 1 81 ? -8.820 -7.742 31.733 1.00 88.12 81 PRO A C 1
ATOM 644 O O . PRO A 1 81 ? -8.563 -8.937 31.884 1.00 88.12 81 PRO A O 1
ATOM 647 N N . VAL A 1 82 ? -8.151 -6.974 30.872 1.00 88.94 82 VAL A N 1
ATOM 648 C CA . VAL A 1 82 ? -7.055 -7.463 30.019 1.00 88.94 82 VAL A CA 1
ATOM 649 C C . VAL A 1 82 ? -5.833 -6.549 30.093 1.00 88.94 82 VAL A C 1
ATOM 651 O O . VAL A 1 82 ? -5.944 -5.365 30.400 1.00 88.94 82 VAL A O 1
ATOM 654 N N . THR A 1 83 ? -4.661 -7.105 29.788 1.00 87.25 83 THR A N 1
ATOM 655 C CA . THR A 1 83 ? -3.380 -6.386 29.800 1.00 87.25 83 THR A CA 1
ATOM 656 C C . THR A 1 83 ? -2.780 -6.364 28.399 1.00 87.25 83 THR A C 1
ATOM 658 O O . THR A 1 83 ? -2.898 -7.332 27.647 1.00 87.25 83 THR A O 1
ATOM 661 N N . ALA A 1 84 ? -2.126 -5.261 28.061 1.00 82.75 84 ALA A N 1
ATOM 662 C CA . ALA A 1 84 ? -1.363 -5.063 26.847 1.00 82.75 84 ALA A CA 1
ATOM 663 C C . ALA A 1 84 ? 0.124 -4.909 27.179 1.00 82.75 84 ALA A C 1
ATOM 665 O O . ALA A 1 84 ? 0.516 -3.968 27.862 1.00 82.75 84 ALA A O 1
ATOM 666 N N . ASP A 1 85 ? 0.946 -5.803 26.646 1.00 79.31 85 ASP A N 1
ATOM 667 C CA . ASP A 1 85 ? 2.412 -5.784 26.746 1.00 79.31 85 ASP A CA 1
ATOM 668 C C . ASP A 1 85 ? 3.090 -5.115 25.533 1.00 79.31 85 ASP A C 1
ATOM 670 O O . ASP A 1 85 ? 4.293 -4.849 25.525 1.00 79.31 85 ASP A O 1
ATOM 674 N N . SER A 1 86 ? 2.309 -4.818 24.496 1.00 75.81 86 SER A N 1
ATOM 675 C CA . SER A 1 86 ? 2.777 -4.363 23.190 1.00 75.81 86 SER A CA 1
ATOM 676 C C . SER A 1 86 ? 1.834 -3.326 22.588 1.00 75.81 86 SER A C 1
ATOM 678 O O . SER A 1 86 ? 0.637 -3.279 22.895 1.00 75.81 86 SER A O 1
ATOM 680 N N . ALA A 1 87 ? 2.360 -2.514 21.669 1.00 67.19 87 ALA A N 1
ATOM 681 C CA . ALA A 1 87 ? 1.561 -1.558 20.900 1.00 67.19 87 ALA A CA 1
ATOM 682 C C . ALA A 1 87 ? 0.418 -2.248 20.125 1.00 67.19 87 ALA A C 1
ATOM 684 O O . ALA A 1 87 ? -0.716 -1.759 20.097 1.00 67.19 87 ALA A O 1
ATOM 685 N N . ALA A 1 88 ? 0.699 -3.424 19.552 1.00 64.19 88 ALA A N 1
ATOM 686 C CA . ALA A 1 88 ? -0.292 -4.269 18.891 1.00 64.19 88 ALA A CA 1
ATOM 687 C C . ALA A 1 88 ? -1.361 -4.792 19.871 1.00 64.19 88 ALA A C 1
ATOM 689 O O . ALA A 1 88 ? -2.554 -4.781 19.556 1.00 64.19 88 ALA A O 1
ATOM 690 N N . GLY A 1 89 ? -0.956 -5.180 21.086 1.00 73.19 89 GLY A N 1
ATOM 691 C CA . GLY A 1 89 ? -1.865 -5.587 22.157 1.00 73.19 89 GLY A CA 1
ATOM 692 C C . GLY A 1 89 ? -2.853 -4.484 22.538 1.00 73.19 89 GLY A C 1
ATOM 693 O O . GLY A 1 89 ? -4.065 -4.717 22.506 1.00 73.19 89 GLY A O 1
ATOM 694 N N . VAL A 1 90 ? -2.352 -3.269 22.810 1.00 79.44 90 VAL A N 1
ATOM 695 C CA . VAL A 1 90 ? -3.188 -2.095 23.136 1.00 79.44 90 VAL A CA 1
ATOM 696 C C . VAL A 1 90 ? -4.193 -1.850 22.019 1.00 79.44 90 VAL A C 1
ATOM 698 O O . VAL A 1 90 ? -5.386 -1.705 22.266 1.00 79.44 90 VAL A O 1
ATOM 701 N N . ARG A 1 91 ? -3.734 -1.869 20.769 1.00 73.44 91 ARG A N 1
ATOM 702 C CA . ARG A 1 91 ? -4.591 -1.674 19.600 1.00 73.44 91 ARG A CA 1
ATOM 703 C C . ARG A 1 91 ? -5.720 -2.690 19.516 1.00 73.44 91 ARG A C 1
ATOM 705 O O . ARG A 1 91 ? -6.865 -2.296 19.313 1.00 73.44 91 ARG A O 1
ATOM 712 N N . ARG A 1 92 ? -5.420 -3.982 19.658 1.00 72.75 92 ARG A N 1
ATOM 713 C CA . ARG A 1 92 ? -6.432 -5.042 19.561 1.00 72.75 92 ARG A CA 1
ATOM 714 C C . ARG A 1 92 ? -7.492 -4.903 20.651 1.00 72.75 92 ARG A C 1
ATOM 716 O O . ARG A 1 92 ? -8.681 -5.083 20.392 1.00 72.75 92 ARG A O 1
ATOM 723 N N . ILE A 1 93 ? -7.060 -4.540 21.855 1.00 81.56 93 ILE A N 1
ATOM 724 C CA . ILE A 1 93 ? -7.948 -4.249 22.981 1.00 81.56 93 ILE A CA 1
ATOM 725 C C . ILE A 1 93 ? -8.839 -3.048 22.651 1.00 81.56 93 ILE A C 1
ATOM 727 O O . ILE A 1 93 ? -10.062 -3.161 22.736 1.00 81.56 93 ILE A O 1
ATOM 731 N N . LEU A 1 94 ? -8.251 -1.938 22.190 1.00 80.56 94 LEU A N 1
ATOM 732 C CA . LEU A 1 94 ? -9.002 -0.738 21.829 1.00 80.56 94 LEU A CA 1
ATOM 733 C C . LEU A 1 94 ? -9.949 -0.963 20.630 1.00 80.56 94 LEU A C 1
ATOM 735 O O . LEU A 1 94 ? -10.996 -0.335 20.514 1.00 80.56 94 LEU A O 1
ATOM 739 N N . LEU A 1 95 ? -9.639 -1.879 19.726 1.00 73.62 95 LEU A N 1
ATOM 740 C CA . LEU A 1 95 ? -10.548 -2.275 18.651 1.00 73.62 95 LEU A CA 1
ATOM 741 C C . LEU A 1 95 ? -11.780 -3.005 19.189 1.00 73.62 95 LEU A C 1
ATOM 743 O O . LEU A 1 95 ? -12.915 -2.661 18.855 1.00 73.62 95 LEU A O 1
ATOM 747 N N . ASN A 1 96 ? -11.555 -4.008 20.037 1.00 76.56 96 ASN A N 1
ATOM 748 C CA . ASN A 1 96 ? -12.632 -4.825 20.586 1.00 76.56 96 ASN A CA 1
ATOM 749 C C . ASN A 1 96 ? -13.554 -4.003 21.485 1.00 76.56 96 ASN A C 1
ATOM 751 O O . ASN A 1 96 ? -14.769 -4.050 21.316 1.00 76.56 96 ASN A O 1
ATOM 755 N N . MET A 1 97 ? -12.985 -3.181 22.365 1.00 82.56 97 MET A N 1
ATOM 756 C CA . MET A 1 97 ? -13.759 -2.278 23.212 1.00 82.56 97 MET A CA 1
ATOM 757 C C . MET A 1 97 ? -14.532 -1.228 22.389 1.00 82.56 97 MET A C 1
ATOM 759 O O . MET A 1 97 ? -15.669 -0.911 22.735 1.00 82.56 97 MET A O 1
ATOM 763 N N . ALA A 1 98 ? -13.987 -0.734 21.266 1.00 77.31 98 ALA A N 1
ATOM 764 C CA . ALA A 1 98 ? -14.711 0.180 20.373 1.00 77.31 98 ALA A CA 1
ATOM 765 C C . ALA A 1 98 ? -15.949 -0.488 19.766 1.00 77.31 98 ALA A C 1
ATOM 767 O O . ALA A 1 98 ? -17.007 0.132 19.670 1.00 77.31 98 ALA A O 1
ATOM 768 N N . ARG A 1 99 ? -15.809 -1.757 19.364 1.00 74.00 99 ARG A N 1
ATOM 769 C CA . ARG A 1 99 ? -16.905 -2.560 18.816 1.00 74.00 99 ARG A CA 1
ATOM 770 C C . ARG A 1 99 ? -18.000 -2.761 19.859 1.00 74.00 99 ARG A C 1
ATOM 772 O O . ARG A 1 99 ? -19.147 -2.436 19.578 1.00 74.00 99 ARG A O 1
ATOM 779 N N . THR A 1 100 ? -17.634 -3.173 21.074 1.00 80.31 100 THR A N 1
ATOM 780 C CA . THR A 1 100 ? -18.579 -3.310 22.193 1.00 80.31 100 THR A CA 1
ATOM 781 C C . THR A 1 100 ? -19.321 -1.999 22.466 1.00 80.31 100 THR A C 1
ATOM 783 O O . THR A 1 100 ? -20.540 -1.995 22.619 1.00 80.31 100 THR A O 1
ATOM 786 N N . ALA A 1 101 ? -18.615 -0.863 22.469 1.00 79.75 101 ALA A N 1
ATOM 787 C CA . ALA A 1 101 ? -19.234 0.444 22.677 1.00 79.75 101 ALA A CA 1
ATOM 788 C C . ALA A 1 101 ? -20.156 0.864 21.518 1.00 79.75 101 ALA A C 1
ATOM 790 O O . ALA A 1 101 ? -21.212 1.447 21.759 1.00 79.75 101 ALA A O 1
ATOM 791 N N . SER A 1 102 ? -19.791 0.564 20.268 1.00 76.44 102 SE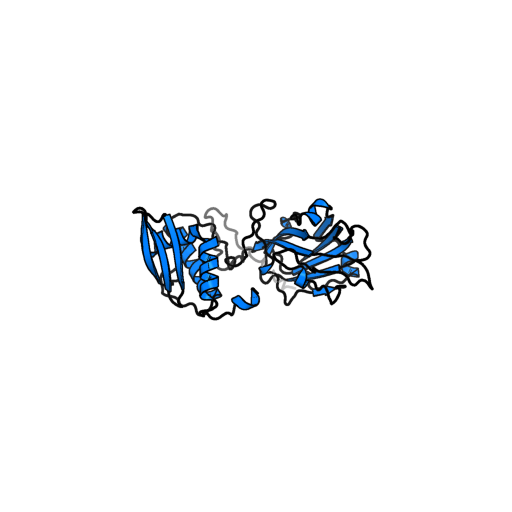R A N 1
ATOM 792 C CA . SER A 1 102 ? -20.630 0.817 19.088 1.00 76.44 102 SER A CA 1
ATOM 793 C C . SER A 1 102 ? -21.931 0.014 19.150 1.00 76.44 102 SER A C 1
ATOM 795 O O . SER A 1 102 ? -23.008 0.592 19.020 1.00 76.44 102 SER A O 1
ATOM 797 N N . GLU A 1 103 ? -21.842 -1.283 19.458 1.00 78.44 103 GLU A N 1
ATOM 798 C CA . GLU A 1 103 ? -22.998 -2.172 19.626 1.00 78.44 103 GLU A CA 1
ATOM 799 C C . GLU A 1 103 ? -23.910 -1.711 20.772 1.00 78.44 103 GLU A C 1
ATOM 801 O O . GLU A 1 103 ? -25.129 -1.666 20.616 1.00 78.44 103 GLU A O 1
ATOM 806 N N . ALA A 1 104 ? -23.331 -1.303 21.905 1.00 79.38 104 ALA A N 1
ATOM 807 C CA . ALA A 1 104 ? -24.096 -0.861 23.069 1.00 79.38 104 ALA A CA 1
ATOM 808 C C . ALA A 1 104 ? -24.749 0.522 22.897 1.00 79.38 104 ALA A C 1
ATOM 810 O O . ALA A 1 104 ? -25.792 0.787 23.493 1.00 79.38 104 ALA A O 1
ATOM 811 N N . THR A 1 105 ? -24.142 1.421 22.117 1.00 75.50 105 THR A N 1
ATOM 812 C CA . THR A 1 105 ? -24.663 2.785 21.898 1.00 75.50 105 THR A CA 1
ATOM 813 C C . THR A 1 105 ? -25.538 2.905 20.652 1.00 75.50 105 THR A C 1
ATOM 815 O O . THR A 1 105 ? -26.216 3.919 20.491 1.00 75.50 105 THR A O 1
ATOM 818 N N . GLY A 1 106 ? -25.522 1.906 19.762 1.00 69.56 106 GLY A N 1
ATOM 819 C CA . GLY A 1 106 ? -26.207 1.952 18.467 1.00 69.56 106 GLY A CA 1
ATOM 820 C C . GLY A 1 106 ? -25.602 2.956 17.478 1.00 69.56 106 GLY A C 1
ATOM 821 O O . GLY A 1 106 ? -26.183 3.207 16.425 1.00 69.56 106 GLY A O 1
ATOM 822 N N . LEU A 1 107 ? -24.450 3.553 17.806 1.00 67.25 107 LEU A N 1
ATOM 823 C CA . LEU A 1 107 ? -23.707 4.439 16.917 1.00 67.25 107 LEU A CA 1
ATOM 824 C C . LEU A 1 107 ? -22.765 3.582 16.079 1.00 67.25 107 LEU A C 1
ATOM 826 O O . LEU A 1 107 ? -21.718 3.162 16.577 1.00 67.25 107 LEU A O 1
ATOM 830 N N . GLU A 1 108 ? -23.131 3.320 14.822 1.00 57.94 108 GLU A N 1
ATOM 831 C CA . GLU A 1 108 ? -22.265 2.608 13.881 1.00 57.94 108 GLU A CA 1
ATOM 832 C C . GLU A 1 108 ? -20.945 3.365 13.721 1.00 57.94 108 GLU A C 1
ATOM 834 O O . GLU A 1 108 ? -20.878 4.466 13.170 1.00 57.94 108 GLU A O 1
ATOM 839 N N . LEU A 1 109 ? -19.872 2.771 14.237 1.00 59.31 109 LEU A N 1
ATOM 840 C CA . LEU A 1 109 ? -18.529 3.238 13.962 1.00 59.31 109 LEU A CA 1
ATOM 841 C C . LEU A 1 109 ? -18.047 2.553 12.685 1.00 59.31 109 LEU A C 1
ATOM 843 O O . LEU A 1 109 ? -18.079 1.327 12.585 1.00 59.31 109 LEU A O 1
ATOM 847 N N . GLY A 1 110 ? -17.511 3.332 11.745 1.00 52.88 110 GLY A N 1
ATOM 848 C CA . GLY A 1 110 ? -16.698 2.820 10.638 1.00 52.88 110 GLY A CA 1
ATOM 849 C C . GLY A 1 110 ? -15.352 2.290 11.141 1.00 52.88 110 GLY A C 1
ATOM 850 O O . GLY A 1 110 ? -14.304 2.794 10.746 1.00 52.88 110 GLY A O 1
ATOM 851 N N . LEU A 1 111 ? -15.371 1.336 12.078 1.00 51.28 111 LEU A N 1
ATOM 852 C CA . LEU A 1 111 ? -14.176 0.654 12.551 1.00 51.28 111 LEU A CA 1
ATOM 853 C C . LEU A 1 111 ? -13.727 -0.285 11.444 1.00 51.28 111 LEU A C 1
ATOM 855 O O . LEU A 1 111 ? -14.527 -1.093 10.961 1.00 51.28 111 LEU A O 1
ATOM 859 N N . PRO A 1 112 ? -12.464 -0.212 11.031 1.00 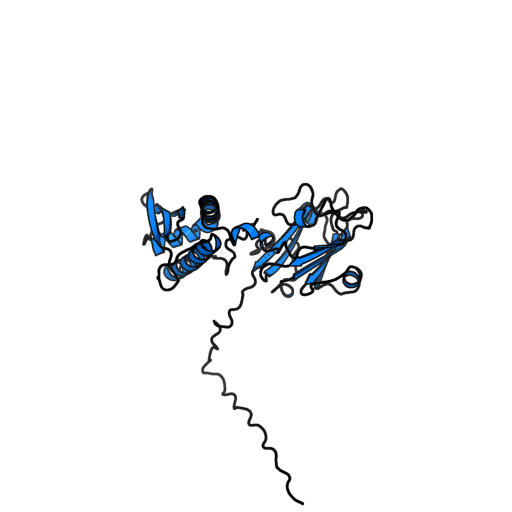45.84 112 PRO A N 1
ATOM 860 C CA . PRO A 1 112 ? -12.014 -1.097 9.992 1.00 45.84 112 PRO A CA 1
ATOM 861 C C . PRO A 1 112 ? -11.963 -2.541 10.533 1.00 45.84 112 PRO A C 1
ATOM 863 O O . PRO A 1 112 ? -11.568 -2.784 11.676 1.00 45.84 112 PRO A O 1
ATOM 866 N N . GLN A 1 113 ? -12.446 -3.503 9.742 1.00 41.75 113 GLN A N 1
ATOM 867 C CA . GLN A 1 113 ? -12.546 -4.903 10.159 1.00 41.75 113 GLN A CA 1
ATOM 868 C C . GLN A 1 113 ? -11.171 -5.581 10.139 1.00 41.75 113 GLN A C 1
ATOM 870 O O . GLN A 1 113 ? -10.625 -5.840 9.075 1.00 41.75 113 GLN A O 1
ATOM 875 N N . GLY A 1 114 ? -10.623 -5.886 11.316 1.00 48.28 114 GLY A N 1
ATOM 876 C CA . GLY A 1 114 ? -9.317 -6.535 11.470 1.00 48.28 114 GLY A CA 1
ATOM 877 C C . GLY A 1 114 ? -8.227 -5.566 11.915 1.00 48.28 114 GLY A C 1
ATOM 878 O O . GLY A 1 114 ? -8.508 -4.436 12.319 1.00 48.28 114 GLY A O 1
ATOM 879 N N . ASP A 1 115 ? -6.977 -6.021 11.853 1.00 40.66 115 ASP A N 1
ATOM 880 C CA . ASP A 1 115 ? -5.763 -5.297 12.232 1.00 40.66 115 ASP A CA 1
ATOM 881 C C . ASP A 1 115 ? -5.449 -4.127 11.273 1.00 40.66 115 ASP A C 1
ATOM 883 O O . ASP A 1 115 ? -4.343 -3.984 10.760 1.00 40.66 115 ASP A O 1
ATOM 887 N N . ILE A 1 116 ? -6.419 -3.242 11.045 1.00 43.69 116 ILE A N 1
ATOM 888 C CA . ILE A 1 116 ? -6.389 -2.150 10.064 1.00 43.69 116 ILE A CA 1
ATOM 889 C C . ILE A 1 116 ? -6.128 -0.782 10.713 1.00 43.69 116 ILE A C 1
ATOM 891 O O . ILE A 1 116 ? -5.827 0.186 10.025 1.00 43.69 116 ILE A O 1
ATOM 895 N N . PHE A 1 117 ? -6.150 -0.674 12.044 1.00 40.72 117 PHE A N 1
ATOM 896 C CA . PHE A 1 117 ? -5.951 0.599 12.760 1.00 40.72 117 PHE A CA 1
ATOM 897 C C . PHE A 1 117 ? -4.638 1.358 12.437 1.00 40.72 117 PHE A C 1
ATOM 899 O O . PHE A 1 117 ? -4.507 2.519 12.821 1.00 40.72 117 PHE A O 1
ATOM 906 N N . PHE A 1 118 ? -3.683 0.717 11.748 1.00 38.62 118 PHE A N 1
ATOM 907 C CA . PHE A 1 118 ? -2.367 1.265 11.385 1.00 38.62 118 PHE A CA 1
ATOM 908 C C . PHE A 1 118 ? -2.156 1.477 9.891 1.00 38.62 118 PHE A C 1
ATOM 910 O O . PHE A 1 118 ? -1.115 2.015 9.530 1.00 38.62 118 PHE A O 1
ATOM 917 N N . ILE A 1 119 ? -3.127 1.138 9.038 1.00 47.00 119 ILE A N 1
ATOM 918 C CA . ILE A 1 119 ? -3.068 1.658 7.678 1.00 47.00 119 ILE A CA 1
ATOM 919 C C . ILE A 1 119 ? -3.142 3.178 7.827 1.00 47.00 119 ILE A C 1
ATOM 921 O O . ILE A 1 119 ? -4.140 3.687 8.346 1.00 47.00 119 ILE A O 1
ATOM 925 N N . ASP A 1 120 ? -2.081 3.907 7.463 1.00 44.91 120 ASP A N 1
ATOM 926 C CA . ASP A 1 120 ? -2.176 5.358 7.306 1.00 44.91 120 ASP A CA 1
ATOM 927 C C . ASP A 1 120 ? -3.315 5.609 6.332 1.00 44.91 120 ASP A C 1
ATOM 929 O O . ASP A 1 120 ? -3.158 5.413 5.131 1.00 44.91 120 ASP A O 1
ATOM 933 N N . GLY A 1 121 ? -4.478 5.971 6.879 1.00 49.00 121 GLY A N 1
ATOM 934 C CA . GLY A 1 121 ? -5.754 6.093 6.187 1.00 49.00 121 GLY A CA 1
ATOM 935 C C . GLY A 1 121 ? -5.795 7.282 5.239 1.00 49.00 121 GLY A C 1
ATOM 936 O O . GLY A 1 121 ? -6.743 8.062 5.266 1.00 49.00 121 GLY A O 1
ATOM 937 N N . GLN A 1 122 ? -4.772 7.429 4.401 1.00 59.75 122 GLN A N 1
ATOM 938 C CA . GLN A 1 122 ? -4.891 8.138 3.150 1.00 59.75 122 GLN A CA 1
ATOM 939 C C . GLN A 1 122 ? -5.928 7.366 2.342 1.00 59.75 122 GLN A C 1
ATOM 941 O O . GLN A 1 122 ? -5.694 6.257 1.861 1.00 59.75 122 GLN A O 1
ATOM 946 N N . SER A 1 123 ? -7.127 7.929 2.311 1.00 67.56 123 SER A N 1
ATOM 947 C CA . SER A 1 123 ? -8.139 7.563 1.338 1.00 67.56 123 SER A CA 1
ATOM 948 C C . SER A 1 123 ? -7.900 8.398 0.087 1.00 67.56 123 SER A C 1
ATOM 950 O O . SER A 1 123 ? -7.348 9.497 0.159 1.00 67.56 123 SER A O 1
ATOM 952 N N . SER A 1 124 ? -8.269 7.856 -1.067 1.00 68.12 124 SER A N 1
ATOM 953 C CA . SER A 1 124 ? -8.221 8.600 -2.320 1.00 68.12 124 SER A CA 1
ATOM 954 C C . SER A 1 124 ? -9.639 8.936 -2.753 1.00 68.12 124 SER A C 1
ATOM 956 O O . SER A 1 124 ? -10.451 8.032 -2.946 1.00 68.12 124 SER A O 1
ATOM 958 N N . ASP A 1 125 ? -9.921 10.217 -2.993 1.00 74.00 125 ASP A N 1
ATOM 959 C CA . ASP A 1 125 ? -11.203 10.656 -3.564 1.00 74.00 125 ASP A CA 1
ATOM 960 C C . ASP A 1 125 ? -11.457 10.034 -4.949 1.00 74.00 125 ASP A C 1
ATOM 962 O O . ASP A 1 125 ? -12.602 9.861 -5.367 1.00 74.00 125 ASP A O 1
ATOM 966 N N . LYS A 1 126 ? -10.385 9.648 -5.659 1.00 80.44 126 LYS A N 1
ATOM 967 C CA . LYS A 1 126 ? -10.450 9.011 -6.983 1.00 80.44 126 LYS A CA 1
ATOM 968 C C . LYS A 1 126 ? -10.876 7.543 -6.917 1.00 80.44 126 LYS A C 1
ATOM 970 O O . LYS A 1 126 ? -11.346 7.009 -7.919 1.00 80.44 126 LYS A O 1
ATOM 975 N N . VAL A 1 127 ? -10.740 6.887 -5.760 1.00 83.19 127 VAL A N 1
ATOM 976 C CA . VAL A 1 127 ? -11.122 5.479 -5.565 1.00 83.19 127 VAL A CA 1
ATOM 977 C C . VAL A 1 127 ? -11.934 5.338 -4.273 1.00 83.19 127 VAL A C 1
ATOM 979 O O . VAL A 1 127 ? -11.381 5.031 -3.214 1.00 83.19 127 VAL A O 1
ATOM 982 N N . PRO A 1 128 ? -13.264 5.528 -4.342 1.00 77.88 128 PRO A N 1
ATOM 983 C CA . PRO A 1 128 ? -14.120 5.520 -3.164 1.00 77.88 128 PRO A CA 1
ATOM 984 C C . PRO A 1 128 ? -14.003 4.241 -2.322 1.00 77.88 128 PRO A C 1
ATOM 986 O O . PRO A 1 128 ? -14.058 3.103 -2.815 1.00 77.88 128 PRO A O 1
ATOM 989 N N . GLY A 1 129 ? -13.855 4.437 -1.011 1.00 75.25 129 GLY A N 1
ATOM 990 C CA . GLY A 1 129 ? -13.726 3.352 -0.038 1.00 75.25 129 GLY A CA 1
ATOM 991 C C . GLY A 1 129 ? -12.469 2.497 -0.228 1.00 75.25 129 GLY A C 1
ATOM 992 O O . GLY A 1 129 ? -12.509 1.301 0.070 1.00 75.25 129 GLY A O 1
ATOM 993 N N . ALA A 1 130 ? -11.404 3.049 -0.812 1.00 81.69 130 ALA A N 1
ATOM 994 C CA . ALA A 1 130 ? -10.074 2.451 -0.838 1.00 81.69 130 ALA A CA 1
ATOM 995 C C . ALA A 1 130 ? -9.121 3.240 0.066 1.00 81.69 130 ALA A C 1
ATOM 997 O O . ALA A 1 130 ? -9.186 4.469 0.134 1.00 81.69 130 ALA A O 1
ATOM 998 N N . TYR A 1 131 ? -8.220 2.517 0.719 1.00 84.94 131 TYR A N 1
ATOM 999 C CA . TYR A 1 131 ? -7.172 3.051 1.580 1.00 84.94 131 TYR A CA 1
ATOM 1000 C C . TYR A 1 131 ? -5.805 2.656 1.024 1.00 84.94 131 TYR A C 1
ATOM 1002 O O . TYR A 1 131 ? -5.689 1.638 0.337 1.00 84.94 131 TYR A O 1
ATOM 1010 N N . LEU A 1 132 ? -4.787 3.460 1.316 1.00 85.50 132 LEU A N 1
ATOM 1011 C CA . LEU A 1 132 ? -3.404 3.202 0.932 1.00 85.50 132 LEU A CA 1
ATOM 1012 C C . LEU A 1 132 ? -2.843 1.980 1.671 1.00 85.50 132 LEU A C 1
ATOM 1014 O O . LEU A 1 132 ? -2.722 2.011 2.881 1.00 85.50 132 LEU A O 1
ATOM 1018 N N . LEU A 1 133 ? -2.447 0.922 0.970 1.00 88.62 133 LEU A N 1
ATOM 1019 C CA . LEU A 1 133 ? -2.043 -0.364 1.556 1.00 88.62 133 LEU A CA 1
ATOM 1020 C C . LEU A 1 133 ? -0.523 -0.566 1.646 1.00 88.62 133 LEU A C 1
ATOM 1022 O O . LEU A 1 133 ? -0.087 -1.659 1.990 1.00 88.62 133 LEU A O 1
ATOM 1026 N N . ASN A 1 134 ? 0.292 0.448 1.339 1.00 89.50 134 ASN A N 1
ATOM 1027 C CA . ASN A 1 134 ? 1.756 0.320 1.271 1.00 89.50 134 ASN A CA 1
ATOM 1028 C C . ASN A 1 134 ? 2.403 -0.178 2.567 1.00 89.50 134 ASN A C 1
ATOM 1030 O O . ASN A 1 134 ? 3.433 -0.841 2.510 1.00 89.50 134 ASN A O 1
ATOM 1034 N N . ASP A 1 135 ? 1.799 0.119 3.717 1.00 82.56 135 ASP A N 1
ATOM 1035 C CA . ASP A 1 135 ? 2.254 -0.405 5.006 1.00 82.56 135 ASP A CA 1
ATOM 1036 C C . ASP A 1 135 ? 2.215 -1.946 5.010 1.00 82.56 135 ASP A C 1
ATOM 1038 O O . ASP A 1 135 ? 3.212 -2.603 5.324 1.00 82.56 135 ASP A O 1
ATOM 1042 N N . LEU A 1 136 ? 1.132 -2.529 4.483 1.00 84.50 136 LEU A N 1
ATOM 1043 C CA . LEU A 1 136 ? 0.909 -3.975 4.439 1.00 84.50 136 LEU A CA 1
ATOM 1044 C C . LEU A 1 136 ? 1.849 -4.732 3.496 1.00 84.50 136 LEU A C 1
ATOM 1046 O O . LEU A 1 136 ? 1.804 -5.962 3.486 1.00 84.50 136 LEU A O 1
ATOM 1050 N N . VAL A 1 137 ? 2.676 -4.045 2.705 1.00 89.06 137 VAL A N 1
ATOM 1051 C CA . VAL A 1 137 ? 3.690 -4.702 1.875 1.00 89.06 137 VAL A CA 1
ATOM 1052 C C . VAL A 1 137 ? 4.721 -5.371 2.787 1.00 89.06 137 VAL A C 1
ATOM 1054 O O . VAL A 1 137 ? 5.299 -4.765 3.701 1.00 89.06 137 VAL A O 1
ATOM 1057 N N . ASP A 1 138 ? 4.949 -6.659 2.554 1.00 87.75 138 ASP A N 1
ATOM 1058 C CA . ASP A 1 138 ? 5.990 -7.411 3.235 1.00 87.75 138 ASP A CA 1
ATOM 1059 C C . ASP A 1 138 ? 7.337 -7.159 2.555 1.00 87.75 138 ASP A C 1
ATOM 1061 O O . ASP A 1 138 ? 7.696 -7.800 1.567 1.00 87.75 138 ASP A O 1
ATOM 1065 N N . MET A 1 139 ? 8.097 -6.222 3.123 1.00 87.50 139 MET A N 1
ATOM 1066 C CA . MET A 1 139 ? 9.425 -5.842 2.642 1.00 87.50 139 MET A CA 1
ATOM 1067 C C . MET A 1 139 ? 10.418 -7.013 2.604 1.00 87.50 139 MET A C 1
ATOM 1069 O O . MET A 1 139 ? 11.395 -6.927 1.872 1.00 87.50 139 MET A O 1
ATOM 1073 N N . SER A 1 140 ? 10.193 -8.095 3.362 1.00 86.69 140 SER A N 1
ATOM 1074 C CA . SER A 1 140 ? 11.062 -9.281 3.315 1.00 86.69 140 SER A CA 1
ATOM 1075 C C . SER A 1 140 ? 10.871 -10.114 2.044 1.00 86.69 140 SER A C 1
ATOM 1077 O O . SER A 1 140 ? 11.781 -10.823 1.627 1.00 86.69 140 SER A O 1
ATOM 1079 N N . THR A 1 141 ? 9.700 -9.997 1.416 1.00 89.75 141 THR A N 1
ATOM 1080 C CA . THR A 1 141 ? 9.344 -10.671 0.157 1.00 89.75 141 THR A CA 1
ATOM 1081 C C . THR A 1 141 ? 9.529 -9.776 -1.066 1.00 89.75 141 THR A C 1
ATOM 1083 O O . THR A 1 141 ? 9.258 -10.204 -2.186 1.00 89.75 141 THR A O 1
ATOM 1086 N N . LEU A 1 142 ? 9.927 -8.519 -0.849 1.00 94.19 142 LEU A N 1
ATOM 1087 C CA . LEU A 1 142 ? 10.080 -7.533 -1.903 1.00 94.19 142 LEU A CA 1
ATOM 1088 C C . LEU A 1 142 ? 11.362 -7.815 -2.687 1.00 94.19 142 LEU A C 1
ATOM 1090 O O . LEU A 1 142 ? 12.467 -7.710 -2.158 1.00 94.19 142 LEU A O 1
ATOM 1094 N N . GLU A 1 143 ? 11.199 -8.124 -3.964 1.00 94.94 143 GLU A N 1
ATOM 1095 C CA . GLU A 1 143 ? 12.279 -8.370 -4.910 1.00 94.94 143 GLU A CA 1
ATOM 1096 C C . GLU A 1 143 ? 12.016 -7.561 -6.181 1.00 94.94 143 GLU A C 1
ATOM 1098 O O . GLU A 1 143 ? 10.869 -7.369 -6.590 1.00 94.94 143 GLU A O 1
ATOM 1103 N N . CYS A 1 144 ? 13.074 -7.080 -6.828 1.00 96.88 144 CYS A N 1
ATOM 1104 C CA . CYS A 1 144 ? 12.962 -6.499 -8.155 1.00 96.88 144 CYS A CA 1
ATOM 1105 C C . CYS A 1 144 ? 14.114 -6.977 -9.031 1.00 96.88 144 CYS A C 1
ATOM 1107 O O . CYS A 1 144 ? 15.279 -6.803 -8.679 1.00 96.88 144 CYS A O 1
ATOM 1109 N N . LEU A 1 145 ? 13.776 -7.588 -10.167 1.00 97.38 145 LEU A N 1
ATOM 1110 C CA . LEU A 1 145 ? 14.754 -7.946 -11.186 1.00 97.38 145 LEU A CA 1
ATOM 1111 C C . LEU A 1 145 ? 15.039 -6.737 -12.075 1.00 97.38 145 LEU A C 1
ATOM 1113 O O . LEU A 1 145 ? 14.125 -5.965 -12.380 1.00 97.38 145 LEU A O 1
ATOM 1117 N N . ASN A 1 146 ? 16.295 -6.642 -12.510 1.00 97.44 146 ASN A N 1
ATOM 1118 C CA . ASN A 1 146 ? 16.833 -5.550 -13.319 1.00 97.44 146 ASN A CA 1
ATOM 1119 C C . ASN A 1 146 ? 16.781 -4.165 -12.642 1.00 97.44 146 ASN A C 1
ATOM 1121 O O . ASN A 1 146 ? 16.665 -3.150 -13.320 1.00 97.44 146 ASN A O 1
ATOM 1125 N N . GLN A 1 147 ? 16.830 -4.104 -11.306 1.00 96.88 147 GLN A N 1
ATOM 1126 C CA . GLN A 1 147 ? 16.947 -2.829 -10.588 1.00 96.88 147 GLN A CA 1
ATOM 1127 C C . GLN A 1 147 ? 18.402 -2.330 -10.553 1.00 96.88 147 GLN A C 1
ATOM 1129 O O . GLN A 1 147 ? 19.328 -3.125 -10.433 1.00 96.88 147 GLN A O 1
ATOM 1134 N N . ASP A 1 148 ? 18.583 -1.012 -10.570 1.00 97.12 148 ASP A N 1
ATOM 1135 C CA . ASP A 1 148 ? 19.853 -0.331 -10.287 1.00 97.12 148 ASP A CA 1
ATOM 1136 C C . ASP A 1 148 ? 20.136 -0.383 -8.770 1.00 97.12 148 ASP A C 1
ATOM 1138 O O . ASP A 1 148 ? 19.283 -0.022 -7.954 1.00 97.12 148 ASP A O 1
ATOM 1142 N N . ASP A 1 149 ? 21.336 -0.824 -8.377 1.00 93.19 149 ASP A N 1
ATOM 1143 C CA . ASP A 1 149 ? 21.736 -0.989 -6.967 1.00 93.19 149 ASP A CA 1
ATOM 1144 C C . ASP A 1 149 ? 21.643 0.312 -6.144 1.00 93.19 149 ASP A C 1
ATOM 1146 O O . ASP A 1 149 ? 21.433 0.280 -4.927 1.00 93.19 149 ASP A O 1
ATOM 1150 N N . GLY A 1 150 ? 21.791 1.473 -6.791 1.00 93.69 150 GLY A N 1
ATOM 1151 C CA . GLY A 1 150 ? 21.641 2.790 -6.172 1.00 93.69 150 GLY A CA 1
ATOM 1152 C C . GLY A 1 150 ? 20.187 3.256 -6.050 1.00 93.69 150 GLY A C 1
ATOM 1153 O O . GLY A 1 150 ? 19.917 4.223 -5.336 1.00 93.69 150 GLY A O 1
ATOM 1154 N N . HIS A 1 151 ? 19.257 2.574 -6.719 1.00 94.88 151 HIS A N 1
ATOM 1155 C CA . HIS A 1 151 ? 17.842 2.931 -6.827 1.00 94.88 151 HIS A CA 1
ATOM 1156 C C . HIS A 1 151 ? 16.941 1.699 -6.621 1.00 94.88 151 HIS A C 1
ATOM 1158 O O . HIS A 1 151 ? 16.194 1.313 -7.527 1.00 94.88 151 HIS A O 1
ATOM 1164 N N . PRO A 1 152 ? 16.992 1.058 -5.437 1.00 94.94 152 PRO A N 1
ATOM 1165 C CA . PRO A 1 152 ? 16.276 -0.186 -5.188 1.00 94.94 152 PRO A CA 1
ATOM 1166 C C . PRO A 1 152 ? 14.760 0.022 -5.096 1.00 94.94 152 PRO A C 1
ATOM 1168 O O . PRO A 1 152 ? 14.265 1.087 -4.718 1.00 94.94 152 PRO A O 1
ATOM 1171 N N . VAL A 1 153 ? 14.004 -1.054 -5.328 1.00 95.50 153 VAL A N 1
ATOM 1172 C CA . VAL A 1 153 ? 12.529 -1.049 -5.284 1.00 95.50 153 VAL A CA 1
ATOM 1173 C C . VAL A 1 153 ? 11.941 -0.551 -3.964 1.00 95.50 153 VAL A C 1
ATOM 1175 O O . VAL A 1 153 ? 10.882 0.080 -3.952 1.00 95.50 153 VAL A O 1
ATOM 1178 N N . SER A 1 154 ? 12.641 -0.757 -2.849 1.00 92.44 154 SER A N 1
ATOM 1179 C CA . SER A 1 154 ? 12.225 -0.268 -1.532 1.00 92.44 154 SER A CA 1
ATOM 1180 C C . SER A 1 154 ? 12.063 1.257 -1.486 1.00 92.44 154 SER A C 1
ATOM 1182 O O . SER A 1 154 ? 11.216 1.745 -0.740 1.00 92.44 154 SER A O 1
ATOM 1184 N N . GLY A 1 155 ? 12.800 2.005 -2.317 1.00 91.56 155 GLY A N 1
ATOM 1185 C CA . GLY A 1 155 ? 12.663 3.457 -2.451 1.00 91.56 155 GLY A CA 1
ATOM 1186 C C . GLY A 1 155 ? 11.335 3.890 -3.081 1.00 91.56 155 GLY A C 1
ATOM 1187 O O . GLY A 1 155 ? 10.802 4.939 -2.724 1.00 91.56 155 GLY A O 1
ATOM 1188 N N . ALA A 1 156 ? 10.755 3.069 -3.963 1.00 94.00 156 ALA A N 1
ATOM 1189 C CA . ALA A 1 156 ? 9.459 3.346 -4.584 1.00 94.00 156 ALA A CA 1
ATOM 1190 C C . ALA A 1 156 ? 8.267 2.982 -3.680 1.00 94.00 156 ALA A C 1
ATOM 1192 O O . ALA A 1 156 ? 7.196 3.579 -3.813 1.00 94.00 156 ALA A O 1
ATOM 1193 N N . ILE A 1 157 ? 8.429 2.040 -2.741 1.00 91.38 157 ILE A N 1
ATOM 1194 C CA . ILE A 1 157 ? 7.388 1.646 -1.774 1.00 91.38 157 ILE A CA 1
ATOM 1195 C C . ILE A 1 157 ? 7.349 2.657 -0.614 1.00 91.38 157 ILE A C 1
ATOM 1197 O O . ILE A 1 157 ? 7.684 2.364 0.532 1.00 91.38 157 ILE A O 1
ATOM 1201 N N . SER A 1 158 ? 6.928 3.883 -0.924 1.00 79.00 158 SER A N 1
ATOM 1202 C CA . SER A 1 158 ? 6.842 5.006 0.013 1.00 79.00 158 SER A CA 1
ATOM 1203 C C . SER A 1 158 ? 5.451 5.649 -0.007 1.00 79.00 158 SER A C 1
ATOM 1205 O O . SER A 1 158 ? 4.706 5.556 -0.982 1.00 79.00 158 SER A O 1
ATOM 1207 N N . LYS A 1 159 ? 5.088 6.309 1.099 1.00 72.06 159 LYS A N 1
ATOM 1208 C CA . LYS A 1 159 ? 3.854 7.110 1.221 1.00 72.06 159 LYS A CA 1
ATOM 1209 C C . LYS A 1 159 ? 3.982 8.498 0.594 1.00 72.06 159 LYS A C 1
ATOM 1211 O O . LYS A 1 159 ? 2.970 9.144 0.344 1.00 72.06 159 LYS A O 1
ATOM 1216 N N . SER A 1 160 ? 5.213 8.958 0.400 1.00 78.25 160 SER A N 1
ATOM 1217 C CA . SER A 1 160 ? 5.550 10.233 -0.223 1.00 78.25 160 SER A CA 1
ATOM 1218 C C . SER A 1 160 ? 6.486 10.012 -1.398 1.00 78.25 160 SER A C 1
ATOM 1220 O O . SER A 1 160 ? 7.291 9.076 -1.377 1.00 78.25 160 SER A O 1
ATOM 1222 N N . VAL A 1 161 ? 6.421 10.911 -2.377 1.00 80.38 161 VAL A N 1
ATOM 1223 C CA . VAL A 1 161 ? 7.223 10.815 -3.595 1.00 80.38 161 VAL A CA 1
ATOM 1224 C C . VAL A 1 161 ? 8.696 10.843 -3.207 1.00 80.38 161 VAL A C 1
ATOM 1226 O O . VAL A 1 161 ? 9.149 11.780 -2.545 1.00 80.38 161 VAL A O 1
ATOM 1229 N N . ALA A 1 162 ? 9.425 9.786 -3.561 1.00 78.12 162 ALA A N 1
ATOM 1230 C CA . ALA A 1 162 ? 10.834 9.676 -3.230 1.00 78.12 162 ALA A CA 1
ATOM 1231 C C . ALA A 1 162 ? 11.668 10.617 -4.108 1.00 78.12 162 ALA A C 1
ATOM 1233 O O . ALA A 1 162 ? 11.338 10.881 -5.264 1.00 78.12 162 ALA A O 1
ATOM 1234 N N . THR A 1 163 ? 12.785 11.099 -3.564 1.00 76.06 163 THR A N 1
ATOM 1235 C CA . THR A 1 163 ? 13.780 11.867 -4.330 1.00 76.06 163 THR A CA 1
ATOM 1236 C C . THR A 1 163 ? 14.581 10.979 -5.280 1.00 76.06 163 THR A C 1
ATOM 1238 O O . THR A 1 163 ? 14.999 11.435 -6.337 1.00 76.06 163 THR A O 1
ATOM 1241 N N . ALA A 1 164 ? 14.787 9.721 -4.891 1.00 75.31 164 ALA A N 1
ATOM 1242 C CA . ALA A 1 164 ? 15.420 8.671 -5.673 1.00 75.31 164 ALA A CA 1
ATOM 1243 C C . ALA A 1 164 ? 14.540 7.424 -5.508 1.00 75.31 164 ALA A C 1
ATOM 1245 O O . ALA A 1 164 ? 14.546 6.794 -4.452 1.00 75.31 164 ALA A O 1
ATOM 1246 N N . GLY A 1 165 ? 13.664 7.184 -6.486 1.00 88.94 165 GLY A N 1
ATOM 1247 C CA . GLY A 1 165 ? 12.767 6.028 -6.509 1.00 88.94 165 GLY A CA 1
ATOM 1248 C C . GLY A 1 165 ? 13.461 4.758 -7.000 1.00 88.94 165 GLY A C 1
ATOM 1249 O O . GLY A 1 165 ? 14.682 4.658 -6.958 1.00 88.94 165 GLY A O 1
ATOM 1250 N N . LEU A 1 166 ? 12.671 3.811 -7.503 1.00 96.62 166 LEU A N 1
ATOM 1251 C CA . LEU A 1 166 ? 13.160 2.634 -8.221 1.00 96.62 166 LEU A CA 1
ATOM 1252 C C . LEU A 1 166 ? 13.641 3.031 -9.617 1.00 96.62 166 LEU A C 1
ATOM 1254 O O . LEU A 1 166 ? 12.953 3.790 -10.303 1.00 96.62 166 LEU A O 1
ATOM 1258 N N . ARG A 1 167 ? 14.752 2.454 -10.070 1.00 97.25 167 ARG A N 1
ATOM 1259 C CA . ARG A 1 167 ? 15.242 2.600 -11.443 1.00 97.25 167 ARG A CA 1
ATOM 1260 C C . ARG A 1 167 ? 15.692 1.255 -12.011 1.00 97.25 167 ARG A C 1
ATOM 1262 O O . ARG A 1 167 ? 16.176 0.420 -11.253 1.00 97.25 167 ARG A O 1
ATOM 1269 N N . SER A 1 168 ? 15.541 1.061 -13.321 1.00 97.69 168 SER A N 1
ATOM 1270 C CA . SER A 1 168 ? 16.154 -0.076 -14.017 1.00 97.69 168 SER A CA 1
ATOM 1271 C C . SER A 1 168 ? 17.660 0.095 -14.198 1.00 97.69 168 SER A C 1
ATOM 1273 O O . SER A 1 168 ? 18.158 1.227 -14.219 1.00 97.69 168 SER A O 1
ATOM 1275 N N . ASP A 1 169 ? 18.374 -1.022 -14.323 1.00 96.94 169 ASP A N 1
ATOM 1276 C CA . ASP A 1 169 ? 19.811 -1.021 -14.584 1.00 96.94 169 ASP A CA 1
ATOM 1277 C C . ASP A 1 169 ? 20.102 -0.349 -15.944 1.00 96.94 169 ASP A C 1
ATOM 1279 O O . ASP A 1 169 ? 19.622 -0.817 -16.982 1.00 96.94 169 ASP A O 1
ATOM 1283 N N . PRO A 1 170 ? 20.870 0.758 -15.975 1.00 94.56 170 PRO A N 1
ATOM 1284 C CA . PRO A 1 170 ? 21.200 1.454 -17.215 1.00 94.56 170 PRO A CA 1
ATOM 1285 C C . PRO A 1 170 ? 22.077 0.650 -18.188 1.00 94.56 170 PRO A C 1
ATOM 1287 O O . PRO A 1 170 ? 22.220 1.080 -19.332 1.00 94.56 170 PRO A O 1
ATOM 1290 N N . GLU A 1 171 ? 22.692 -0.456 -17.762 1.00 95.56 171 GLU A N 1
ATOM 1291 C CA . GLU A 1 171 ? 23.551 -1.297 -18.606 1.00 95.56 171 GLU A CA 1
ATOM 1292 C C . GLU A 1 171 ? 22.807 -2.465 -19.275 1.00 95.56 171 GLU A C 1
ATOM 1294 O O . GLU A 1 171 ? 23.365 -3.099 -20.174 1.00 95.56 171 GLU A O 1
ATOM 1299 N N . VAL A 1 172 ? 21.564 -2.747 -18.866 1.00 94.69 172 VAL A N 1
ATOM 1300 C CA . VAL A 1 172 ? 20.775 -3.890 -19.353 1.00 94.69 172 VAL A CA 1
ATOM 1301 C C . VAL A 1 172 ? 19.660 -3.419 -20.284 1.00 94.69 172 VAL A C 1
ATOM 1303 O O . VAL A 1 172 ? 19.813 -3.496 -21.503 1.00 94.69 172 VAL A O 1
ATOM 1306 N N . ASP A 1 173 ? 18.552 -2.929 -19.722 1.00 95.81 173 ASP A N 1
ATOM 1307 C CA . ASP A 1 173 ? 17.399 -2.392 -20.449 1.00 95.81 173 ASP A CA 1
ATOM 1308 C C . ASP A 1 173 ? 16.411 -1.665 -19.502 1.00 95.81 173 ASP A C 1
ATOM 1310 O O . ASP A 1 173 ? 16.657 -1.462 -18.308 1.00 95.81 173 ASP A O 1
ATOM 1314 N N . HIS A 1 174 ? 15.268 -1.246 -20.050 1.00 96.44 174 HIS A N 1
ATOM 1315 C CA . HIS A 1 174 ? 14.225 -0.514 -19.336 1.00 96.44 174 HIS A CA 1
ATOM 1316 C C . HIS A 1 174 ? 13.194 -1.404 -18.624 1.00 96.44 174 HIS A C 1
ATOM 1318 O O . HIS A 1 174 ? 12.332 -0.876 -17.912 1.00 96.44 174 HIS A O 1
ATOM 1324 N N . GLN A 1 175 ? 13.210 -2.717 -18.835 1.00 97.75 175 GLN A N 1
ATOM 1325 C CA . GLN A 1 175 ? 12.212 -3.613 -18.271 1.00 97.75 175 GLN A CA 1
ATOM 1326 C C . GLN A 1 175 ? 12.472 -3.827 -16.777 1.00 97.75 175 GLN A C 1
ATOM 1328 O O . GLN A 1 175 ? 13.607 -3.937 -16.325 1.00 97.75 175 GLN A O 1
ATOM 1333 N N . LEU A 1 176 ? 11.406 -3.905 -15.984 1.00 98.19 176 LEU A N 1
ATOM 1334 C CA . LEU A 1 176 ? 11.487 -4.177 -14.545 1.00 98.19 176 LEU A CA 1
ATOM 1335 C C . LEU A 1 176 ? 10.498 -5.269 -14.181 1.00 98.19 176 LEU A C 1
ATOM 1337 O O . LEU A 1 176 ? 9.349 -5.238 -14.625 1.00 98.19 176 LEU A O 1
ATOM 1341 N N . LEU A 1 177 ? 10.907 -6.189 -13.310 1.00 97.94 177 LEU A N 1
ATOM 1342 C CA . LEU A 1 177 ? 10.001 -7.178 -12.738 1.00 97.94 177 LEU A CA 1
ATOM 1343 C C . LEU A 1 177 ? 9.995 -7.061 -11.221 1.00 97.94 177 LEU A C 1
ATOM 1345 O O . LEU A 1 177 ? 10.938 -7.474 -10.553 1.00 97.94 177 LEU A O 1
ATOM 1349 N N . ILE A 1 178 ? 8.923 -6.487 -10.686 1.00 97.56 178 ILE A N 1
ATOM 1350 C CA . ILE A 1 178 ? 8.737 -6.262 -9.254 1.00 97.56 178 ILE A CA 1
ATOM 1351 C C . ILE A 1 178 ? 7.900 -7.408 -8.695 1.00 97.56 178 ILE A C 1
ATOM 1353 O O . ILE A 1 178 ? 6.783 -7.637 -9.160 1.00 97.56 178 ILE A O 1
ATOM 1357 N N . LYS A 1 179 ? 8.402 -8.094 -7.672 1.00 96.31 179 LYS A N 1
ATOM 1358 C CA . LYS A 1 179 ? 7.696 -9.147 -6.940 1.00 96.31 179 LYS A CA 1
ATOM 1359 C C . LYS A 1 179 ? 7.505 -8.701 -5.497 1.00 96.31 179 LYS A C 1
ATOM 1361 O O . LYS A 1 179 ? 8.436 -8.209 -4.866 1.00 96.31 179 LYS A O 1
ATOM 1366 N N . LEU A 1 180 ? 6.294 -8.855 -4.975 1.00 95.12 180 LEU A N 1
ATOM 1367 C CA . LEU A 1 180 ? 5.992 -8.500 -3.593 1.00 95.12 180 LEU A CA 1
ATOM 1368 C C . LEU A 1 180 ? 4.889 -9.371 -3.003 1.00 95.12 180 LEU A C 1
ATOM 1370 O O . LEU A 1 180 ? 4.001 -9.861 -3.704 1.00 95.12 180 LEU A O 1
ATOM 1374 N N . GLY A 1 181 ? 4.930 -9.514 -1.685 1.00 93.06 181 GLY A N 1
ATOM 1375 C CA . GLY A 1 181 ? 3.860 -10.054 -0.864 1.00 93.06 181 GLY A CA 1
ATOM 1376 C C . GLY A 1 181 ? 3.200 -8.977 -0.010 1.00 93.06 181 GLY A C 1
ATOM 1377 O O . GLY A 1 181 ? 3.779 -7.928 0.283 1.00 93.06 181 GLY A O 1
ATOM 1378 N N . PHE A 1 182 ? 1.977 -9.259 0.424 1.00 89.25 182 PHE A N 1
ATOM 1379 C CA . PHE A 1 182 ? 1.311 -8.533 1.498 1.00 89.25 182 PHE A CA 1
ATOM 1380 C C . PHE A 1 182 ? 1.336 -9.386 2.768 1.00 89.25 182 PHE A C 1
ATOM 1382 O O . PHE A 1 182 ? 1.103 -10.593 2.708 1.00 89.25 182 PHE A O 1
ATOM 1389 N N . ARG A 1 183 ? 1.545 -8.761 3.934 1.00 82.12 183 ARG A N 1
ATOM 1390 C CA . ARG A 1 183 ? 1.562 -9.457 5.240 1.00 82.12 183 ARG A CA 1
ATOM 1391 C C . ARG A 1 183 ? 0.232 -10.123 5.588 1.00 82.12 183 ARG A C 1
ATOM 1393 O O . ARG A 1 183 ? 0.176 -11.032 6.407 1.00 82.12 183 ARG A O 1
ATOM 1400 N N . GLN A 1 184 ? -0.843 -9.670 4.954 1.00 80.75 184 GLN A N 1
ATOM 1401 C CA . GLN A 1 184 ? -2.162 -10.280 5.016 1.00 80.75 184 GLN A CA 1
ATOM 1402 C C . GLN A 1 184 ? -2.858 -10.134 3.659 1.00 80.75 184 GLN A C 1
ATOM 1404 O O . GLN A 1 184 ? -2.560 -9.184 2.933 1.00 80.75 184 GLN A O 1
ATOM 1409 N N . PRO A 1 185 ? -3.793 -11.032 3.300 1.00 85.50 185 PRO A N 1
ATOM 1410 C CA . PRO A 1 185 ? -4.512 -10.929 2.037 1.00 85.50 185 PRO A CA 1
ATOM 1411 C C . PRO A 1 185 ? -5.281 -9.606 1.914 1.00 85.50 185 PRO A C 1
ATOM 1413 O O . PRO A 1 185 ? -5.960 -9.173 2.849 1.00 85.50 185 PRO A O 1
ATOM 1416 N N . VAL A 1 186 ? -5.211 -8.969 0.744 1.00 89.56 186 VAL A N 1
ATOM 1417 C CA . VAL A 1 186 ? -5.881 -7.688 0.465 1.00 89.56 186 VAL A CA 1
ATOM 1418 C C . VAL A 1 186 ? -6.834 -7.773 -0.729 1.00 89.56 186 VAL A C 1
ATOM 1420 O O . VAL A 1 186 ? -6.654 -8.562 -1.654 1.00 89.56 186 VAL A O 1
ATOM 1423 N N . LYS A 1 187 ? -7.856 -6.920 -0.719 1.00 92.12 187 LYS A N 1
ATOM 1424 C CA . LYS A 1 187 ? -8.768 -6.634 -1.827 1.00 92.12 187 LYS A CA 1
ATOM 1425 C C . LYS A 1 187 ? -8.241 -5.404 -2.588 1.00 92.12 187 LYS A C 1
ATOM 1427 O O . LYS A 1 187 ? -8.544 -4.273 -2.195 1.00 92.12 187 LYS A O 1
ATOM 1432 N N . LEU A 1 188 ? -7.448 -5.588 -3.651 1.00 94.56 188 LEU A N 1
ATOM 1433 C CA . LEU A 1 188 ? -6.887 -4.466 -4.426 1.00 94.56 188 LEU A CA 1
ATOM 1434 C C . LEU A 1 188 ? -7.935 -3.857 -5.365 1.00 94.56 188 LEU A C 1
ATOM 1436 O O . LEU A 1 188 ? -8.544 -4.541 -6.187 1.00 94.56 188 LEU A O 1
ATOM 1440 N N . LYS A 1 189 ? -8.119 -2.540 -5.260 1.00 94.31 189 LYS A N 1
ATOM 1441 C CA . LYS A 1 189 ? -9.024 -1.746 -6.101 1.00 94.31 189 LYS A CA 1
ATOM 1442 C C . LYS A 1 189 ? -8.282 -0.946 -7.163 1.00 94.31 189 LYS A C 1
ATOM 1444 O O . LYS A 1 189 ? -8.810 -0.794 -8.259 1.00 94.31 189 LYS A O 1
ATOM 1449 N N . ALA A 1 190 ? -7.099 -0.425 -6.850 1.00 95.94 190 ALA A N 1
ATOM 1450 C CA . ALA A 1 190 ? -6.297 0.369 -7.773 1.00 95.94 190 ALA A CA 1
ATOM 1451 C C . ALA A 1 190 ? -4.804 0.304 -7.425 1.00 95.94 190 ALA A C 1
ATOM 1453 O O . ALA A 1 190 ? -4.435 -0.026 -6.297 1.00 95.94 190 ALA A O 1
ATOM 1454 N N . ILE A 1 191 ? -3.958 0.650 -8.392 1.00 97.06 191 ILE A N 1
ATOM 1455 C CA . ILE A 1 191 ? -2.510 0.838 -8.218 1.00 97.06 191 ILE A CA 1
ATOM 1456 C C . ILE A 1 191 ? -2.153 2.197 -8.816 1.00 97.06 191 ILE A C 1
ATOM 1458 O O . ILE A 1 191 ? -2.670 2.539 -9.877 1.00 97.06 191 ILE A O 1
ATOM 1462 N N . SER A 1 192 ? -1.303 2.980 -8.155 1.00 95.62 192 SER A N 1
ATOM 1463 C CA . SER A 1 192 ? -0.730 4.194 -8.745 1.00 95.62 192 SER A CA 1
ATOM 1464 C C . SER A 1 192 ? 0.772 4.056 -8.932 1.00 95.62 192 SER A C 1
ATOM 1466 O O . SER A 1 192 ? 1.486 3.538 -8.074 1.00 95.62 192 SER A O 1
ATOM 1468 N N . PHE A 1 193 ? 1.229 4.570 -10.068 1.00 96.25 193 PHE A N 1
ATOM 1469 C CA . PHE A 1 193 ? 2.631 4.750 -10.402 1.00 96.25 193 PHE A CA 1
ATOM 1470 C C . PHE A 1 193 ? 2.868 6.251 -10.490 1.00 96.25 193 PHE A C 1
ATOM 1472 O O . PHE A 1 193 ? 2.114 6.945 -11.168 1.00 96.25 193 PHE A O 1
ATOM 1479 N N . HIS A 1 194 ? 3.886 6.753 -9.803 1.00 95.25 194 HIS A N 1
ATOM 1480 C CA . HIS A 1 194 ? 4.326 8.135 -9.918 1.00 95.25 194 HIS A CA 1
ATOM 1481 C C . HIS A 1 194 ? 5.724 8.170 -10.522 1.00 95.25 194 HIS A C 1
ATOM 1483 O O . HIS A 1 194 ? 6.620 7.454 -10.070 1.00 95.25 194 HIS A O 1
ATOM 1489 N N . GLY A 1 195 ? 5.914 9.014 -11.526 1.00 93.19 195 GLY A N 1
ATOM 1490 C CA . GLY A 1 195 ? 7.169 9.127 -12.257 1.00 93.19 195 GLY A CA 1
ATOM 1491 C C . GLY A 1 195 ? 7.198 10.370 -13.135 1.00 93.19 195 GLY A C 1
ATOM 1492 O O . GLY A 1 195 ? 6.187 11.042 -13.335 1.00 93.19 195 GLY A O 1
ATOM 1493 N N . SER A 1 196 ? 8.378 10.678 -13.660 1.00 89.00 196 SER A N 1
ATOM 1494 C CA . SER A 1 196 ? 8.579 11.792 -14.584 1.00 89.00 196 SER A CA 1
ATOM 1495 C C . SER A 1 196 ? 8.244 11.346 -16.007 1.00 89.00 196 SER A C 1
ATOM 1497 O O . SER A 1 196 ? 8.773 10.348 -16.488 1.00 89.00 196 SER A O 1
ATOM 1499 N N . THR A 1 197 ? 7.370 12.079 -16.704 1.00 86.00 197 THR A N 1
ATOM 1500 C CA . THR A 1 197 ? 7.154 11.849 -18.148 1.00 86.00 197 THR A CA 1
ATOM 1501 C C . THR A 1 197 ? 7.994 12.778 -19.021 1.00 86.00 197 THR A C 1
ATOM 1503 O O . THR A 1 197 ? 8.119 12.552 -20.221 1.00 86.00 197 THR A O 1
ATOM 1506 N N . ARG A 1 198 ? 8.645 13.789 -18.424 1.00 87.56 198 ARG A N 1
ATOM 1507 C CA . ARG A 1 198 ? 9.504 14.750 -19.140 1.00 87.56 198 ARG A CA 1
ATOM 1508 C C . ARG A 1 198 ? 10.761 14.114 -19.720 1.00 87.56 198 ARG A C 1
ATOM 1510 O O . ARG A 1 198 ? 11.230 14.545 -20.766 1.00 87.56 198 ARG A O 1
ATOM 1517 N N . ASP A 1 199 ? 11.303 13.129 -19.019 1.00 89.56 199 ASP A N 1
ATOM 1518 C CA . ASP A 1 199 ? 12.463 12.335 -19.432 1.00 89.56 199 ASP A CA 1
ATOM 1519 C C . ASP A 1 199 ? 12.052 10.992 -20.058 1.00 89.56 199 ASP A C 1
ATOM 1521 O O . ASP A 1 199 ? 12.915 10.178 -20.367 1.00 89.56 199 ASP A O 1
ATOM 1525 N N . ALA A 1 200 ? 10.745 10.771 -20.252 1.00 93.88 200 ALA A N 1
ATOM 1526 C CA . ALA A 1 200 ? 10.153 9.544 -20.777 1.00 93.88 200 ALA A CA 1
ATOM 1527 C C . ALA A 1 200 ? 10.472 8.257 -19.978 1.00 93.88 200 ALA A C 1
ATOM 1529 O O . ALA A 1 200 ? 10.176 7.158 -20.448 1.00 93.88 200 ALA A O 1
ATOM 1530 N N . THR A 1 201 ? 11.018 8.379 -18.762 1.00 96.06 201 THR A N 1
ATOM 1531 C CA . THR A 1 201 ? 11.426 7.231 -17.930 1.00 96.06 201 THR A CA 1
ATOM 1532 C C . THR A 1 201 ? 10.268 6.591 -17.167 1.00 96.06 201 THR A C 1
ATOM 1534 O O . THR A 1 201 ? 10.381 5.462 -16.697 1.00 96.06 201 THR A O 1
ATOM 1537 N N . ALA A 1 202 ? 9.137 7.283 -17.033 1.00 96.44 202 ALA A N 1
ATOM 1538 C CA . ALA A 1 202 ? 7.941 6.739 -16.404 1.00 96.44 202 ALA A CA 1
ATOM 1539 C C . ALA A 1 202 ? 7.450 5.435 -17.079 1.00 96.44 202 ALA A C 1
ATOM 1541 O O . ALA A 1 202 ? 7.480 5.331 -18.308 1.00 96.44 202 ALA A O 1
ATOM 1542 N N . PRO A 1 203 ? 6.929 4.460 -16.309 1.00 97.44 203 PRO A N 1
ATOM 1543 C CA . PRO A 1 203 ? 6.342 3.248 -16.871 1.00 97.44 203 PRO A CA 1
ATOM 1544 C C . PRO A 1 203 ? 5.095 3.588 -17.695 1.00 97.44 203 PRO A C 1
ATOM 1546 O O . PRO A 1 203 ? 4.304 4.451 -17.311 1.00 97.44 203 PRO A O 1
ATOM 1549 N N . LYS A 1 204 ? 4.900 2.873 -18.803 1.00 97.38 204 LYS A N 1
ATOM 1550 C CA . LYS A 1 204 ? 3.754 3.032 -19.702 1.00 97.38 204 LYS A CA 1
ATOM 1551 C C . LYS A 1 204 ? 2.915 1.763 -19.756 1.00 97.38 204 LYS A C 1
ATOM 1553 O O . LYS A 1 204 ? 1.727 1.818 -19.470 1.00 97.38 204 LYS A O 1
ATOM 1558 N N . VAL A 1 205 ? 3.520 0.617 -20.061 1.00 98.00 205 VAL A N 1
ATOM 1559 C CA . VAL A 1 205 ? 2.806 -0.666 -20.139 1.00 98.00 205 VAL A CA 1
ATOM 1560 C C . VAL A 1 205 ? 3.238 -1.553 -18.982 1.00 98.00 205 VAL A C 1
ATOM 1562 O O . VAL A 1 205 ? 4.412 -1.901 -18.868 1.00 98.00 205 VAL A O 1
ATOM 1565 N N . VAL A 1 206 ? 2.287 -1.927 -18.122 1.00 98.38 206 VAL A N 1
ATOM 1566 C CA . VAL A 1 206 ? 2.541 -2.778 -16.951 1.00 98.38 206 VAL A CA 1
ATOM 1567 C C . VAL A 1 206 ? 1.599 -3.978 -16.951 1.00 98.38 206 VAL A C 1
ATOM 1569 O O . VAL A 1 206 ? 0.378 -3.826 -16.895 1.00 98.38 206 VAL A O 1
ATOM 1572 N N . LYS A 1 207 ? 2.154 -5.190 -16.969 1.00 98.06 207 LYS A N 1
ATOM 1573 C CA . LYS A 1 207 ? 1.408 -6.438 -16.774 1.00 98.06 207 LYS A CA 1
ATOM 1574 C C . LYS A 1 207 ? 1.359 -6.803 -15.290 1.00 98.06 207 LYS A C 1
ATOM 1576 O O . LYS A 1 207 ? 2.361 -6.706 -14.586 1.00 98.06 207 LYS A O 1
ATOM 1581 N N . ILE A 1 208 ? 0.193 -7.247 -14.826 1.00 97.62 208 ILE A N 1
ATOM 1582 C CA . ILE A 1 208 ? -0.046 -7.638 -13.435 1.00 97.62 208 ILE A CA 1
ATOM 1583 C C . ILE A 1 208 ? -0.348 -9.131 -13.357 1.00 97.62 208 ILE A C 1
ATOM 1585 O O . ILE A 1 208 ? -1.282 -9.622 -14.000 1.00 97.62 208 ILE A O 1
ATOM 1589 N N . PHE A 1 209 ? 0.376 -9.822 -12.485 1.00 95.94 209 PHE A N 1
ATOM 1590 C CA . PHE A 1 209 ? 0.152 -11.218 -12.126 1.00 95.94 209 PHE A CA 1
ATOM 1591 C C . PHE A 1 209 ? -0.091 -11.334 -10.616 1.00 95.94 209 PHE A C 1
ATOM 1593 O O . PHE A 1 209 ? 0.327 -10.476 -9.837 1.00 95.94 209 PHE A O 1
ATOM 1600 N N . GLN A 1 210 ? -0.810 -12.375 -10.196 1.00 91.50 210 GLN A N 1
ATOM 1601 C CA . GLN A 1 210 ? -1.070 -12.662 -8.782 1.00 91.50 210 GLN A CA 1
ATOM 1602 C C . GLN A 1 210 ? -1.025 -14.171 -8.534 1.00 91.50 210 GLN A C 1
ATOM 1604 O O . GLN A 1 210 ? -1.315 -14.954 -9.441 1.00 91.50 210 GLN A O 1
ATOM 1609 N N . GLY A 1 211 ? -0.746 -14.581 -7.294 1.00 82.19 211 GLY A N 1
ATOM 1610 C CA . GLY A 1 211 ? -0.788 -15.993 -6.887 1.00 82.19 211 GLY A CA 1
ATOM 1611 C C . GLY A 1 211 ? 0.350 -16.850 -7.449 1.00 82.19 211 GLY A C 1
ATOM 1612 O O . GLY A 1 211 ? 0.375 -18.059 -7.233 1.00 82.19 211 GLY A O 1
ATOM 1613 N N . GLN A 1 212 ? 1.298 -16.226 -8.142 1.00 79.94 212 GLN A N 1
ATOM 1614 C CA . GLN A 1 212 ? 2.599 -16.792 -8.463 1.00 79.94 212 GLN A CA 1
ATOM 1615 C C . GLN A 1 212 ? 3.601 -16.242 -7.440 1.00 79.94 212 GLN A C 1
ATOM 1617 O O . GLN A 1 212 ? 3.360 -15.192 -6.840 1.00 79.94 212 GLN A O 1
ATOM 1622 N N . VAL A 1 213 ? 4.674 -16.973 -7.151 1.00 72.69 213 VAL A N 1
ATOM 1623 C CA . VAL A 1 213 ? 5.723 -16.518 -6.211 1.00 72.69 213 VAL A CA 1
ATOM 1624 C C . VAL A 1 213 ? 7.004 -16.199 -6.968 1.00 72.69 213 VAL A C 1
ATOM 1626 O O . VAL A 1 213 ? 7.708 -15.263 -6.608 1.00 72.69 213 VAL A O 1
ATOM 1629 N N . ASP A 1 214 ? 7.251 -16.915 -8.062 1.00 80.94 214 ASP A N 1
ATOM 1630 C CA . ASP A 1 214 ? 8.444 -16.753 -8.872 1.00 80.94 214 ASP A CA 1
ATOM 1631 C C . ASP A 1 214 ? 8.073 -16.812 -10.358 1.00 80.94 214 ASP A C 1
ATOM 1633 O O . ASP A 1 214 ? 7.592 -17.832 -10.851 1.00 80.94 214 ASP A O 1
ATOM 1637 N N . ILE A 1 215 ? 8.218 -15.675 -11.035 1.00 91.75 215 ILE A N 1
ATOM 1638 C CA . ILE A 1 215 ? 8.048 -15.505 -12.481 1.00 91.75 215 ILE A CA 1
ATOM 1639 C C . ILE A 1 215 ? 9.290 -14.765 -12.984 1.00 91.75 215 ILE A C 1
ATOM 1641 O O . ILE A 1 215 ? 9.773 -13.862 -12.294 1.00 91.75 215 ILE A O 1
ATOM 1645 N N . GLY A 1 216 ? 9.835 -15.166 -14.131 1.00 94.94 216 GLY A N 1
ATOM 1646 C CA . GLY A 1 216 ? 10.924 -14.472 -14.814 1.00 94.94 216 GLY A CA 1
ATOM 1647 C C . GLY A 1 216 ? 10.415 -13.596 -15.960 1.00 94.94 216 GLY A C 1
ATOM 1648 O O . GLY A 1 216 ? 9.214 -13.509 -16.218 1.00 94.94 216 GLY A O 1
ATOM 1649 N N . PHE A 1 217 ? 11.339 -12.935 -16.661 1.00 95.69 217 PHE A N 1
ATOM 1650 C CA . PHE A 1 217 ? 11.010 -12.079 -17.807 1.00 95.69 217 PHE A CA 1
ATOM 1651 C C . PHE A 1 217 ? 10.357 -12.864 -18.949 1.00 95.69 217 PHE A C 1
ATOM 1653 O O . PHE A 1 217 ? 9.310 -12.456 -19.442 1.00 95.69 217 PHE A O 1
ATOM 1660 N N . GLN A 1 218 ? 10.908 -14.030 -19.302 1.00 94.56 218 GLN A N 1
ATOM 1661 C CA . GLN A 1 218 ? 10.361 -14.876 -20.366 1.00 94.56 218 GLN A CA 1
ATOM 1662 C C . GLN A 1 218 ? 8.914 -15.287 -20.062 1.00 94.56 218 GLN A C 1
ATOM 1664 O O . GLN A 1 218 ? 8.023 -15.135 -20.896 1.00 94.56 218 GLN A O 1
ATOM 1669 N N . GLU A 1 219 ? 8.648 -15.752 -18.839 1.00 94.25 219 GLU A N 1
ATOM 1670 C CA . GLU A 1 219 ? 7.299 -16.127 -18.432 1.00 94.25 219 GLU A CA 1
ATOM 1671 C C . GLU A 1 219 ? 6.350 -14.921 -18.395 1.00 94.25 219 GLU A C 1
ATOM 1673 O O . GLU A 1 219 ? 5.189 -15.054 -18.777 1.00 94.25 219 GLU A O 1
ATOM 1678 N N . ALA A 1 220 ? 6.818 -13.746 -17.964 1.00 94.00 220 ALA A N 1
ATOM 1679 C CA . ALA A 1 220 ? 6.011 -12.525 -17.937 1.00 94.00 220 ALA A CA 1
ATOM 1680 C C . ALA A 1 220 ? 5.668 -11.998 -19.347 1.00 94.00 220 ALA A C 1
ATOM 1682 O O . ALA A 1 220 ? 4.614 -11.379 -19.556 1.00 94.00 220 ALA A O 1
ATOM 1683 N N . GLU A 1 221 ? 6.526 -12.248 -20.335 1.00 94.25 221 GLU A N 1
ATOM 1684 C CA . GLU A 1 221 ? 6.263 -11.928 -21.738 1.00 94.25 221 GLU A CA 1
ATOM 1685 C C . GLU A 1 221 ? 5.238 -12.883 -22.357 1.00 94.25 221 GLU A C 1
ATOM 1687 O O . GLU A 1 221 ? 4.257 -12.411 -22.943 1.00 94.25 221 GLU A O 1
ATOM 1692 N N . ASP A 1 222 ? 5.415 -14.190 -22.147 1.00 93.44 222 ASP A N 1
ATOM 1693 C CA . ASP A 1 222 ? 4.611 -15.241 -22.778 1.00 93.44 222 ASP A CA 1
ATOM 1694 C C . ASP A 1 222 ? 3.228 -15.431 -22.132 1.00 93.44 222 ASP A C 1
ATOM 1696 O O . ASP A 1 222 ? 2.254 -15.764 -22.816 1.00 93.44 222 ASP A O 1
ATOM 1700 N N . GLN A 1 223 ? 3.110 -15.239 -20.814 1.00 93.31 223 GLN A N 1
ATOM 1701 C CA . GLN A 1 223 ? 1.857 -15.475 -20.094 1.00 93.31 223 GLN A CA 1
ATOM 1702 C C . GLN A 1 223 ? 0.856 -14.323 -20.248 1.00 93.31 223 GLN A C 1
ATOM 1704 O O . GLN A 1 223 ? 1.194 -13.134 -20.293 1.00 93.31 223 GLN A O 1
ATOM 1709 N N . GLU A 1 224 ? -0.429 -14.686 -20.255 1.00 92.94 224 GLU A N 1
ATOM 1710 C CA . GLU A 1 224 ? -1.516 -13.717 -20.164 1.00 92.94 224 GLU A CA 1
ATOM 1711 C C . GLU A 1 224 ? -1.569 -13.130 -18.747 1.00 92.94 224 GLU A C 1
ATOM 1713 O O . GLU A 1 224 ? -1.744 -13.843 -17.755 1.00 92.94 224 GLU A O 1
ATOM 1718 N N . ALA A 1 225 ? -1.429 -11.809 -18.653 1.00 95.44 225 ALA A N 1
ATOM 1719 C CA . ALA A 1 225 ? -1.559 -11.097 -17.391 1.00 95.44 225 ALA A CA 1
ATOM 1720 C C . ALA A 1 225 ? -3.002 -11.146 -16.873 1.00 95.44 225 ALA A C 1
ATOM 1722 O O . ALA A 1 225 ? -3.961 -11.072 -17.641 1.00 95.44 225 ALA A O 1
ATOM 1723 N N . VAL A 1 226 ? -3.172 -11.148 -15.548 1.00 95.94 226 VAL A N 1
ATOM 1724 C CA . VAL A 1 226 ? -4.498 -10.994 -14.917 1.00 95.94 226 VAL A CA 1
ATOM 1725 C C . VAL A 1 226 ? -5.134 -9.671 -15.343 1.00 95.94 226 VAL A C 1
ATOM 1727 O O . VAL A 1 226 ? -6.350 -9.582 -15.541 1.00 95.94 226 VAL A O 1
ATOM 1730 N N . GLN A 1 227 ? -4.297 -8.644 -15.479 1.00 97.06 227 GLN A N 1
ATOM 1731 C CA . GLN A 1 227 ? -4.647 -7.366 -16.070 1.00 97.06 227 GLN A CA 1
ATOM 1732 C C . GLN A 1 227 ? -3.401 -6.703 -16.665 1.00 97.06 227 GLN A C 1
ATOM 1734 O O . GLN A 1 227 ? -2.336 -6.721 -16.054 1.00 97.06 227 GLN A O 1
ATOM 1739 N N . LEU A 1 228 ? -3.557 -6.085 -17.835 1.00 97.50 228 LEU A N 1
ATOM 1740 C CA . LEU A 1 228 ? -2.574 -5.186 -18.436 1.00 97.50 228 LEU A CA 1
ATOM 1741 C C . LEU A 1 228 ? -3.028 -3.740 -18.204 1.00 97.50 228 LEU A C 1
ATOM 1743 O O . LEU A 1 228 ? -4.201 -3.416 -18.411 1.00 97.50 228 LEU A O 1
ATOM 1747 N N . LEU A 1 229 ? -2.113 -2.894 -17.742 1.00 97.62 229 LEU A N 1
ATOM 1748 C CA . LEU A 1 229 ? -2.304 -1.458 -17.583 1.00 97.62 229 LEU A CA 1
ATOM 1749 C C . LEU A 1 229 ? -1.543 -0.724 -18.686 1.00 97.62 229 LEU A C 1
ATOM 1751 O O . LEU A 1 229 ? -0.343 -0.928 -18.837 1.00 97.62 229 LEU A O 1
ATOM 1755 N N . ASP A 1 230 ? -2.247 0.137 -19.416 1.00 97.38 230 ASP A N 1
ATOM 1756 C CA . ASP A 1 230 ? -1.663 1.126 -20.325 1.00 97.38 230 ASP A CA 1
ATOM 1757 C C . ASP A 1 230 ? -1.832 2.503 -19.671 1.00 97.38 230 ASP A C 1
ATOM 1759 O O . ASP A 1 230 ? -2.947 3.020 -19.537 1.00 97.38 230 ASP A O 1
ATOM 1763 N N . LEU A 1 231 ? -0.736 3.019 -19.124 1.00 97.06 231 LEU A N 1
ATOM 1764 C CA . LEU A 1 231 ? -0.684 4.213 -18.296 1.00 97.06 231 LEU A CA 1
ATOM 1765 C C . LEU A 1 231 ? -0.584 5.453 -19.185 1.00 97.06 231 LEU A C 1
ATOM 1767 O O . LEU A 1 231 ? 0.282 5.568 -20.049 1.00 97.06 231 LEU A O 1
ATOM 1771 N N . SER A 1 232 ? -1.452 6.430 -18.934 1.00 95.75 232 SER A N 1
ATOM 1772 C CA . SER A 1 232 ? -1.361 7.748 -19.569 1.00 95.75 232 SER A CA 1
ATOM 1773 C C . SER A 1 232 ? -0.353 8.648 -18.854 1.00 95.75 232 SER A C 1
ATOM 1775 O O . SER A 1 232 ? -0.138 8.531 -17.647 1.00 95.75 232 SER A O 1
ATOM 1777 N N . THR A 1 233 ? 0.198 9.626 -19.575 1.00 94.19 233 THR A N 1
ATOM 1778 C CA . THR A 1 233 ? 1.120 10.617 -18.998 1.00 94.19 233 THR A CA 1
ATOM 1779 C C . THR A 1 233 ? 0.508 11.346 -17.800 1.00 94.19 233 THR A C 1
ATOM 1781 O O . THR A 1 233 ? 1.144 11.459 -16.757 1.00 94.19 233 THR A O 1
ATOM 1784 N N . SER A 1 234 ? -0.766 11.744 -17.898 1.00 93.56 234 SER A N 1
ATOM 1785 C CA . SER A 1 234 ? -1.491 12.394 -16.801 1.00 93.56 234 SER A CA 1
ATOM 1786 C C . SER A 1 234 ? -1.608 11.524 -15.552 1.00 93.56 234 SER A C 1
ATOM 1788 O O . SER A 1 234 ? -1.542 12.046 -14.442 1.00 93.56 234 SER A O 1
ATOM 1790 N N . GLN A 1 235 ? -1.775 10.207 -15.717 1.00 93.81 235 GLN A N 1
ATOM 1791 C CA . GLN A 1 235 ? -1.878 9.304 -14.573 1.00 93.81 235 GLN A CA 1
ATOM 1792 C C . GLN A 1 235 ? -0.541 9.189 -13.846 1.00 93.81 235 GLN A C 1
ATOM 1794 O O . GLN A 1 235 ? -0.518 9.239 -12.619 1.00 93.81 235 GLN A O 1
ATOM 1799 N N . VAL A 1 236 ? 0.564 9.087 -14.589 1.00 93.75 236 VAL A N 1
ATOM 1800 C CA . VAL A 1 236 ? 1.885 8.888 -13.985 1.00 93.75 236 VAL A CA 1
ATOM 1801 C C . VAL A 1 236 ? 2.448 10.173 -13.378 1.00 93.75 236 VAL A C 1
ATOM 1803 O O . VAL A 1 236 ? 2.973 10.137 -12.268 1.00 93.75 236 VAL A O 1
ATOM 1806 N N . GLU A 1 237 ? 2.274 11.328 -14.027 1.00 91.75 237 GLU A N 1
ATOM 1807 C CA . GLU A 1 237 ? 2.689 12.614 -13.441 1.00 91.75 237 GLU A CA 1
ATOM 1808 C C . GLU A 1 237 ? 1.836 13.002 -12.228 1.00 91.75 237 GLU A C 1
ATOM 1810 O O . GLU A 1 237 ? 2.343 13.574 -11.266 1.00 91.75 237 GLU A O 1
ATOM 1815 N N . GLY A 1 238 ? 0.536 12.687 -12.257 1.00 89.62 238 GLY A N 1
ATOM 1816 C CA . GLY A 1 238 ? -0.374 12.938 -11.139 1.00 89.62 238 GLY A CA 1
ATOM 1817 C C . GLY A 1 238 ? -0.218 11.949 -9.982 1.00 89.62 238 GLY A C 1
ATOM 1818 O O . GLY A 1 238 ? -0.645 12.244 -8.868 1.00 89.62 238 GLY A O 1
ATOM 1819 N N . GLY A 1 239 ? 0.399 10.783 -10.220 1.00 90.12 239 GLY A N 1
ATOM 1820 C CA . GLY A 1 239 ? 0.345 9.655 -9.285 1.00 90.12 239 GLY A CA 1
ATOM 1821 C C . GLY A 1 239 ? -1.085 9.140 -9.083 1.00 90.12 239 GLY A C 1
ATOM 1822 O O . GLY A 1 239 ? -1.444 8.697 -7.991 1.00 90.12 239 GLY A O 1
ATOM 1823 N N . ASP A 1 240 ? -1.919 9.235 -10.117 1.00 92.94 240 ASP A N 1
ATOM 1824 C CA . ASP A 1 240 ? -3.340 8.930 -10.030 1.00 92.94 240 ASP A CA 1
ATOM 1825 C C . ASP A 1 240 ? -3.575 7.419 -9.921 1.00 92.94 240 ASP A C 1
ATOM 1827 O O . ASP A 1 240 ? -3.004 6.647 -10.697 1.00 92.94 240 ASP A O 1
ATOM 1831 N N . PRO A 1 241 ? -4.451 6.961 -9.009 1.00 93.69 241 PRO A N 1
ATOM 1832 C CA . PRO A 1 241 ? -4.798 5.550 -8.927 1.00 93.69 241 PRO A CA 1
ATOM 1833 C C . PRO A 1 241 ? -5.469 5.051 -10.208 1.00 93.69 241 PRO A C 1
ATOM 1835 O O . PRO A 1 241 ? -6.496 5.577 -10.642 1.00 93.69 241 PRO A O 1
ATOM 1838 N N . VAL A 1 242 ? -4.917 3.984 -10.780 1.00 95.81 242 VAL A N 1
ATOM 1839 C CA . VAL A 1 242 ? -5.467 3.296 -11.946 1.00 95.81 242 VAL A CA 1
ATOM 1840 C C . VAL A 1 242 ? -6.316 2.117 -11.471 1.00 95.81 242 VAL A C 1
ATOM 1842 O O . VAL A 1 242 ? -5.804 1.246 -10.760 1.00 95.81 242 VAL A O 1
ATOM 1845 N N . PRO A 1 243 ? -7.615 2.067 -11.820 1.00 94.38 243 PRO A N 1
ATOM 1846 C CA . PRO A 1 243 ? -8.515 1.043 -11.317 1.00 94.38 243 PRO A CA 1
ATOM 1847 C C . PRO A 1 243 ? -8.151 -0.343 -11.852 1.00 94.38 243 PRO A C 1
ATOM 1849 O O . PRO A 1 243 ? -7.955 -0.563 -13.050 1.00 94.38 243 PRO A O 1
ATOM 1852 N N . LEU A 1 244 ? -8.128 -1.308 -10.943 1.00 95.31 244 LEU A N 1
ATOM 1853 C CA . LEU A 1 244 ? -8.023 -2.717 -11.268 1.00 95.31 244 LEU A CA 1
ATOM 1854 C C . LEU A 1 244 ? -9.409 -3.330 -11.468 1.00 95.31 244 LEU A C 1
ATOM 1856 O O . LEU A 1 244 ? -10.428 -2.850 -10.965 1.00 95.31 244 LEU A O 1
ATOM 1860 N N . ARG A 1 245 ? -9.447 -4.470 -12.152 1.00 92.38 245 ARG A N 1
ATOM 1861 C CA . ARG A 1 245 ? -10.613 -5.338 -12.254 1.00 92.38 245 ARG A CA 1
ATOM 1862 C C . ARG A 1 245 ? -10.820 -6.029 -10.910 1.00 92.38 245 ARG A C 1
ATOM 1864 O O . ARG A 1 245 ? -10.497 -7.201 -10.753 1.00 92.38 245 ARG A O 1
ATOM 1871 N N . PHE A 1 246 ? -11.380 -5.292 -9.955 1.00 86.25 246 PHE A N 1
ATOM 1872 C CA . PHE A 1 246 ? -11.562 -5.672 -8.551 1.00 86.25 246 PHE A CA 1
ATOM 1873 C C . PHE A 1 246 ? -12.003 -7.128 -8.342 1.00 86.25 246 PHE A C 1
ATOM 1875 O O . PHE A 1 246 ? -11.472 -7.812 -7.473 1.00 86.25 246 PHE A O 1
ATOM 1882 N N . VAL A 1 247 ? -12.914 -7.650 -9.174 1.00 88.62 247 VAL A N 1
ATOM 1883 C CA . VAL A 1 247 ? -13.388 -9.047 -9.104 1.00 88.62 247 VAL A CA 1
ATOM 1884 C C . VAL A 1 247 ? -12.279 -10.100 -9.227 1.00 88.62 247 VAL A C 1
ATOM 1886 O O . VAL A 1 247 ? -12.452 -11.217 -8.753 1.00 88.62 247 VAL A O 1
ATOM 1889 N N . LYS A 1 248 ? -11.144 -9.767 -9.849 1.00 92.12 248 LYS A N 1
ATOM 1890 C CA . LYS A 1 248 ? -9.965 -10.635 -9.942 1.00 92.12 248 LYS A CA 1
ATOM 1891 C C . LYS A 1 248 ? -9.023 -10.479 -8.751 1.00 92.12 248 LYS A C 1
ATOM 1893 O O . LYS A 1 248 ? -8.303 -11.421 -8.459 1.00 92.12 248 LYS A O 1
ATOM 1898 N N . PHE A 1 249 ? -9.082 -9.361 -8.033 1.00 94.06 249 PHE A N 1
ATOM 1899 C CA . PHE A 1 249 ? -8.149 -8.997 -6.965 1.00 94.06 249 PHE A CA 1
ATOM 1900 C C . PHE A 1 249 ? -8.831 -8.956 -5.584 1.00 94.06 249 PHE A C 1
ATOM 1902 O O . PHE A 1 249 ? -8.620 -8.032 -4.803 1.00 94.06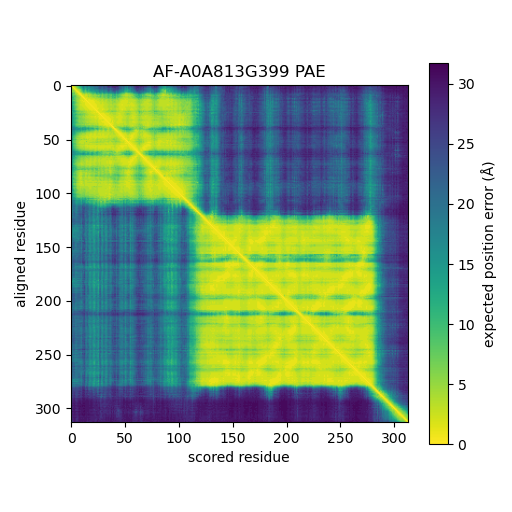 249 PHE A O 1
ATOM 1909 N N . GLN A 1 250 ? -9.689 -9.940 -5.280 1.00 89.38 250 GLN A N 1
ATOM 1910 C CA . GLN A 1 250 ? -10.410 -10.029 -3.995 1.00 89.38 250 GLN A CA 1
ATOM 1911 C C . GLN A 1 250 ? -9.562 -10.552 -2.826 1.00 89.38 250 GLN A C 1
ATOM 1913 O O . GLN A 1 250 ? -9.909 -10.325 -1.672 1.00 89.38 250 GLN A O 1
ATOM 1918 N N . SER A 1 251 ? -8.500 -11.303 -3.110 1.00 88.81 251 SER A N 1
ATOM 1919 C CA . SER A 1 251 ? -7.661 -11.936 -2.091 1.00 88.81 251 SER A CA 1
ATOM 1920 C C . SER A 1 251 ? -6.239 -12.069 -2.619 1.00 88.81 251 SER A C 1
ATOM 1922 O O . SER A 1 251 ? -5.811 -13.139 -3.047 1.00 88.81 251 SER A O 1
ATOM 1924 N N . VAL A 1 252 ? -5.530 -10.948 -2.636 1.00 92.81 252 VAL A N 1
ATOM 1925 C CA . VAL A 1 252 ? -4.157 -10.842 -3.124 1.00 92.81 252 VAL A CA 1
ATOM 1926 C C . VAL A 1 252 ? -3.204 -11.029 -1.952 1.00 92.81 252 VAL A C 1
ATOM 1928 O O . VAL A 1 252 ? -3.192 -10.214 -1.032 1.00 92.81 252 VAL A O 1
ATOM 1931 N N . SER A 1 253 ? -2.413 -12.098 -1.988 1.00 91.50 253 SER A N 1
ATOM 1932 C CA . SER A 1 253 ? -1.311 -12.328 -1.041 1.00 91.50 253 SER A CA 1
ATOM 1933 C C . SER A 1 253 ? 0.045 -12.035 -1.671 1.00 91.50 253 SER A C 1
ATOM 1935 O O . SER A 1 253 ? 0.913 -11.487 -1.004 1.00 91.50 253 SER A O 1
ATOM 1937 N N . THR A 1 254 ? 0.209 -12.355 -2.955 1.00 93.56 254 THR A N 1
ATOM 1938 C CA . THR A 1 254 ? 1.401 -12.047 -3.752 1.00 93.56 254 THR A CA 1
ATOM 1939 C C . THR A 1 254 ? 0.999 -11.333 -5.033 1.00 93.56 254 THR A C 1
ATOM 1941 O O . THR A 1 254 ? -0.085 -11.576 -5.578 1.00 93.56 254 THR A O 1
ATOM 1944 N N . LEU A 1 255 ? 1.871 -10.446 -5.500 1.00 95.88 255 LEU A N 1
ATOM 1945 C CA . LEU A 1 255 ? 1.678 -9.640 -6.693 1.00 95.88 255 LEU A CA 1
ATOM 1946 C C . LEU A 1 255 ? 3.001 -9.526 -7.453 1.00 95.88 255 LEU A C 1
ATOM 1948 O O . LEU A 1 255 ? 4.049 -9.280 -6.854 1.00 95.88 255 LEU A O 1
ATOM 1952 N N . GLN A 1 256 ? 2.937 -9.661 -8.774 1.00 97.12 256 GLN A N 1
ATOM 1953 C CA . GLN A 1 256 ? 4.059 -9.393 -9.665 1.00 97.12 256 GLN A CA 1
ATOM 1954 C C . GLN A 1 256 ? 3.660 -8.327 -10.677 1.00 97.12 256 GLN A C 1
ATOM 1956 O O . GLN A 1 256 ? 2.598 -8.410 -11.298 1.00 97.12 256 GLN A O 1
ATOM 1961 N N . LEU A 1 257 ? 4.514 -7.320 -10.823 1.00 97.81 257 LEU A N 1
ATOM 1962 C CA . LEU A 1 257 ? 4.349 -6.215 -11.756 1.00 97.81 257 LEU A CA 1
ATOM 1963 C C . LEU A 1 257 ? 5.501 -6.264 -12.748 1.00 97.81 257 LEU A C 1
ATOM 1965 O O . LEU A 1 257 ? 6.653 -6.038 -12.379 1.00 97.81 257 LEU A O 1
ATOM 1969 N N . PHE A 1 258 ? 5.181 -6.556 -14.000 1.00 98.31 258 PHE A N 1
ATOM 1970 C CA . PHE A 1 258 ? 6.138 -6.519 -15.091 1.00 98.31 258 PHE A CA 1
ATOM 1971 C C . PHE A 1 258 ? 5.962 -5.215 -15.861 1.00 98.31 258 PHE A C 1
ATOM 1973 O O . PHE A 1 258 ? 4.942 -5.018 -16.525 1.00 98.31 258 PHE A O 1
ATOM 1980 N N . VAL A 1 259 ? 6.934 -4.315 -15.745 1.00 98.25 259 VAL A N 1
ATOM 1981 C CA . VAL A 1 259 ? 7.001 -3.104 -16.559 1.00 98.25 259 VAL A CA 1
ATOM 1982 C C . VAL A 1 259 ? 7.608 -3.486 -17.900 1.00 98.25 259 VAL A C 1
ATOM 1984 O O . VAL A 1 259 ? 8.808 -3.731 -17.994 1.00 98.25 259 VAL A O 1
ATOM 1987 N N . GLN A 1 260 ? 6.752 -3.557 -18.914 1.00 97.19 260 GLN A N 1
ATOM 1988 C CA . GLN A 1 260 ? 7.112 -4.010 -20.252 1.00 97.19 260 GLN A CA 1
ATOM 1989 C C . GLN A 1 260 ? 7.640 -2.866 -21.122 1.00 97.19 260 GLN A C 1
ATOM 1991 O O . GLN A 1 260 ? 8.552 -3.081 -21.908 1.00 97.19 260 GLN A O 1
ATOM 1996 N N . GLU A 1 261 ? 7.055 -1.672 -20.992 1.00 96.81 261 GLU A N 1
ATOM 1997 C CA . GLU A 1 261 ? 7.440 -0.482 -21.758 1.00 96.81 261 GLU A CA 1
ATOM 1998 C C . GLU A 1 261 ? 7.383 0.771 -20.874 1.00 96.81 261 GLU A C 1
ATOM 2000 O O . GLU A 1 261 ? 6.534 0.883 -19.980 1.00 96.81 261 GLU A O 1
ATOM 2005 N N . ASN A 1 262 ? 8.231 1.752 -21.182 1.00 96.69 262 ASN A N 1
ATOM 2006 C CA . ASN A 1 262 ? 8.151 3.126 -20.680 1.00 96.69 262 ASN A CA 1
ATOM 2007 C C . ASN A 1 262 ? 7.712 4.089 -21.807 1.00 96.69 262 ASN A C 1
ATOM 2009 O O . ASN A 1 262 ? 7.235 3.661 -22.860 1.00 96.69 262 ASN A O 1
ATOM 2013 N N . PHE A 1 263 ? 7.831 5.403 -21.609 1.00 95.38 263 PHE A N 1
ATOM 2014 C CA . PHE A 1 263 ? 7.440 6.395 -22.621 1.00 95.38 263 PHE A CA 1
ATOM 2015 C C . PHE A 1 263 ? 8.486 6.626 -23.732 1.00 95.38 263 PHE A C 1
ATOM 2017 O O . PHE A 1 263 ? 8.332 7.565 -24.516 1.00 95.38 263 PHE A O 1
ATOM 2024 N N . GLY A 1 264 ? 9.509 5.773 -23.841 1.00 93.06 264 GLY A N 1
ATOM 2025 C CA . GLY A 1 264 ? 10.525 5.807 -24.899 1.00 93.06 264 GLY A CA 1
ATOM 2026 C C . GLY A 1 264 ? 11.937 6.157 -24.423 1.00 93.06 264 GLY A C 1
ATOM 2027 O O . GLY A 1 264 ? 12.720 6.678 -25.215 1.00 93.06 264 GLY A O 1
ATOM 2028 N N . ALA A 1 265 ? 12.253 5.918 -23.150 1.00 94.94 265 ALA A N 1
ATOM 2029 C CA . ALA A 1 265 ? 13.598 6.076 -22.600 1.00 94.94 265 ALA A CA 1
ATOM 2030 C C . ALA A 1 265 ? 14.335 4.728 -22.509 1.00 94.94 265 ALA A C 1
ATOM 2032 O O . ALA A 1 265 ? 13.719 3.669 -22.467 1.00 94.94 265 ALA A O 1
ATOM 2033 N N . GLU A 1 266 ? 15.662 4.767 -22.392 1.00 95.88 266 GLU A N 1
ATOM 2034 C CA . GLU A 1 266 ? 16.487 3.558 -22.201 1.00 95.88 266 GLU A CA 1
ATOM 2035 C C . GLU A 1 266 ? 16.376 2.972 -20.784 1.00 95.88 266 GLU A C 1
ATOM 2037 O O . GLU A 1 266 ? 16.713 1.816 -20.558 1.00 95.88 266 GLU A O 1
ATOM 2042 N N . VAL A 1 267 ? 15.894 3.763 -19.819 1.00 97.12 267 VAL A N 1
ATOM 2043 C CA . VAL A 1 267 ? 15.726 3.353 -18.419 1.00 97.12 267 VAL A CA 1
ATOM 2044 C C . VAL A 1 267 ? 14.327 3.669 -17.924 1.00 97.12 267 VAL A C 1
ATOM 2046 O O . VAL A 1 267 ? 13.745 4.694 -18.288 1.00 97.12 267 VAL A O 1
ATOM 2049 N N . THR A 1 268 ? 13.809 2.823 -17.041 1.00 97.75 268 THR A N 1
ATOM 2050 C CA . THR A 1 268 ? 12.552 3.090 -16.337 1.00 97.75 268 THR A CA 1
ATOM 2051 C C . THR A 1 268 ? 12.830 3.667 -14.954 1.00 97.75 268 THR A C 1
ATOM 2053 O O . THR A 1 268 ? 13.719 3.188 -14.255 1.00 97.75 268 THR A O 1
ATOM 2056 N N . CYS A 1 269 ? 12.057 4.673 -14.536 1.00 96.75 269 CYS A N 1
ATOM 2057 C CA . CYS A 1 269 ? 12.108 5.256 -13.197 1.00 96.75 269 CYS A CA 1
ATOM 2058 C C . CYS A 1 269 ? 10.703 5.351 -12.582 1.00 96.75 269 CYS A C 1
ATOM 2060 O O . CYS A 1 269 ? 9.773 5.895 -13.182 1.00 96.75 269 CYS A O 1
ATOM 2062 N N . ILE A 1 270 ? 10.556 4.840 -11.359 1.00 97.00 270 ILE A N 1
ATOM 2063 C CA . ILE A 1 270 ? 9.318 4.869 -10.574 1.00 97.00 270 ILE A CA 1
ATOM 2064 C C . ILE A 1 270 ? 9.619 5.547 -9.238 1.00 97.00 270 ILE A C 1
ATOM 2066 O O . ILE A 1 270 ? 10.221 4.959 -8.344 1.00 97.00 270 ILE A O 1
ATOM 2070 N N . LEU A 1 271 ? 9.170 6.791 -9.085 1.00 95.19 271 LEU A N 1
ATOM 2071 C CA . LEU A 1 271 ? 9.384 7.602 -7.881 1.00 95.19 271 LEU A CA 1
ATOM 2072 C C . LEU A 1 271 ? 8.490 7.179 -6.713 1.00 95.19 271 LEU A C 1
ATOM 2074 O O . LEU A 1 271 ? 8.841 7.385 -5.553 1.00 95.19 271 LEU A O 1
ATOM 2078 N N . GLN A 1 272 ? 7.317 6.624 -7.014 1.00 95.25 272 GLN A N 1
ATOM 2079 C CA . GLN A 1 272 ? 6.395 6.112 -6.008 1.00 95.25 272 GLN A CA 1
ATOM 2080 C C . GLN A 1 272 ? 5.495 5.041 -6.619 1.00 95.25 272 GLN A C 1
ATOM 2082 O O . GLN A 1 272 ? 4.941 5.228 -7.701 1.00 95.25 272 GLN A O 1
ATOM 2087 N N . LEU A 1 273 ? 5.303 3.946 -5.897 1.00 96.56 273 LEU A N 1
ATOM 2088 C CA . LEU A 1 273 ? 4.377 2.876 -6.235 1.00 96.56 273 LEU A CA 1
ATOM 2089 C C . LEU A 1 273 ? 3.420 2.684 -5.063 1.00 96.56 273 LEU A C 1
ATOM 2091 O O . LEU A 1 273 ? 3.865 2.429 -3.943 1.00 96.56 273 LEU A O 1
ATOM 2095 N N . GLN A 1 274 ? 2.115 2.819 -5.300 1.00 94.81 274 GLN A N 1
ATOM 2096 C CA . GLN A 1 274 ? 1.115 2.660 -4.247 1.00 94.81 274 GLN A CA 1
ATOM 2097 C C . GLN A 1 274 ? 0.010 1.679 -4.598 1.00 94.81 274 GLN A C 1
ATOM 2099 O O . GLN A 1 274 ? -0.450 1.594 -5.736 1.00 94.81 274 GLN A O 1
ATOM 2104 N N . PHE A 1 275 ? -0.470 0.995 -3.566 1.00 95.19 275 PHE A N 1
ATOM 2105 C CA . PHE A 1 275 ? -1.557 0.030 -3.646 1.00 95.19 275 PHE A CA 1
ATOM 2106 C C . PHE A 1 275 ? -2.771 0.574 -2.911 1.00 95.19 275 PHE A C 1
ATOM 2108 O O . PHE A 1 275 ? -2.663 1.013 -1.771 1.00 95.19 275 PHE A O 1
ATOM 2115 N N . TRP A 1 276 ? -3.939 0.524 -3.542 1.00 93.19 276 TRP A N 1
ATOM 2116 C CA . TRP A 1 276 ? -5.172 1.076 -2.993 1.00 93.19 276 TRP A CA 1
ATOM 2117 C C . TRP A 1 276 ? -6.229 -0.009 -2.898 1.00 93.19 276 TRP A C 1
ATOM 2119 O O . TRP A 1 276 ? -6.544 -0.681 -3.884 1.00 93.19 276 TRP A O 1
ATOM 2129 N N . GLY A 1 277 ? -6.828 -0.169 -1.724 1.00 90.62 277 GLY A N 1
ATOM 2130 C CA . GLY A 1 277 ? -7.842 -1.193 -1.528 1.00 90.62 277 GLY A CA 1
ATOM 2131 C C . GLY A 1 277 ? -8.317 -1.304 -0.093 1.00 90.62 277 GLY A C 1
ATOM 2132 O O . GLY A 1 277 ? -8.328 -0.331 0.657 1.00 90.62 277 GLY A O 1
ATOM 2133 N N . THR A 1 278 ? -8.738 -2.504 0.276 1.00 83.94 278 THR A N 1
ATOM 2134 C CA . THR A 1 278 ? -9.075 -2.858 1.655 1.00 83.94 278 THR A CA 1
ATOM 2135 C C . THR A 1 278 ? -8.394 -4.168 2.008 1.00 83.94 278 THR A C 1
ATOM 2137 O O . THR A 1 278 ? -7.960 -4.905 1.128 1.00 83.94 278 THR A O 1
ATOM 2140 N N . VAL A 1 279 ? -8.322 -4.505 3.285 1.00 80.94 279 VAL A N 1
ATOM 2141 C CA . VAL A 1 279 ? -7.904 -5.852 3.689 1.00 80.94 279 VAL A CA 1
ATOM 2142 C C . VAL A 1 279 ? -9.003 -6.843 3.304 1.00 80.94 279 VAL A C 1
ATOM 2144 O O . VAL A 1 279 ? -10.188 -6.489 3.291 1.00 80.94 279 VAL A O 1
ATOM 2147 N N . ALA A 1 280 ? -8.622 -8.054 2.904 1.00 74.75 280 ALA A N 1
ATOM 2148 C CA . ALA A 1 280 ? -9.590 -9.112 2.681 1.00 74.75 280 ALA A CA 1
ATOM 2149 C C . ALA A 1 280 ? -10.070 -9.626 4.040 1.00 74.75 280 ALA A C 1
ATOM 2151 O O . ALA A 1 280 ? -9.273 -9.872 4.941 1.00 74.75 280 ALA A O 1
ATOM 2152 N N . GLU A 1 281 ? -11.381 -9.780 4.196 1.00 62.28 281 GLU A N 1
ATOM 2153 C CA . GLU A 1 281 ? -11.934 -10.402 5.394 1.00 62.28 281 GLU A CA 1
ATOM 2154 C C . GLU A 1 281 ? -11.393 -11.828 5.501 1.00 62.28 281 GLU A C 1
ATOM 2156 O O . GLU A 1 281 ? -11.606 -12.655 4.610 1.00 62.28 281 GLU A O 1
ATOM 2161 N N . THR A 1 282 ? -10.711 -12.135 6.602 1.00 46.72 282 THR A N 1
ATOM 2162 C CA . THR A 1 282 ? -10.543 -13.517 7.025 1.00 46.72 282 THR A CA 1
ATOM 2163 C C . THR A 1 282 ? -11.917 -14.006 7.452 1.00 46.72 282 THR A C 1
ATOM 2165 O O . THR A 1 282 ? -12.401 -13.697 8.539 1.00 46.72 282 THR A O 1
ATOM 2168 N N . VAL A 1 283 ? -12.595 -14.731 6.562 1.00 41.19 283 VAL A N 1
ATOM 2169 C CA . VAL A 1 283 ? -13.827 -15.431 6.920 1.00 41.19 283 VAL A CA 1
ATOM 2170 C C . VAL A 1 283 ? -13.450 -16.456 7.984 1.00 41.19 283 VAL A C 1
ATOM 2172 O O . VAL A 1 283 ? -12.891 -17.509 7.679 1.00 41.19 283 VAL A O 1
ATOM 2175 N N . ASP A 1 284 ? -13.716 -16.133 9.248 1.00 37.78 284 ASP A N 1
ATOM 2176 C CA . ASP A 1 284 ? -13.585 -17.088 10.336 1.00 37.78 284 ASP A CA 1
ATOM 2177 C C . ASP A 1 284 ? -14.657 -18.164 10.134 1.00 37.78 284 ASP A C 1
ATOM 2179 O O . ASP A 1 284 ? -15.828 -17.993 10.480 1.00 37.78 284 ASP A O 1
ATOM 2183 N N . MET A 1 285 ? -14.267 -19.287 9.524 1.00 39.44 285 MET A N 1
ATOM 2184 C CA . MET A 1 285 ? -15.165 -20.415 9.262 1.00 39.44 285 MET A CA 1
ATOM 2185 C C . MET A 1 285 ? -15.751 -21.007 10.559 1.00 39.44 285 MET A C 1
ATOM 2187 O O . MET A 1 285 ? -16.692 -21.793 10.488 1.00 39.44 285 MET A O 1
ATOM 2191 N N . LYS A 1 286 ? -15.254 -20.613 11.746 1.00 43.25 286 LYS A N 1
ATOM 2192 C CA . LYS A 1 286 ? -15.847 -20.970 13.046 1.00 43.25 286 LYS A CA 1
ATOM 2193 C C . LYS A 1 286 ? -17.084 -20.139 13.405 1.00 43.25 286 LYS A C 1
ATOM 2195 O O . LYS A 1 286 ? -17.887 -20.593 14.217 1.00 43.25 286 LYS A O 1
ATOM 2200 N N . ALA A 1 287 ? -17.263 -18.954 12.815 1.00 39.56 287 ALA A N 1
ATOM 2201 C CA . ALA A 1 287 ? -18.430 -18.092 13.035 1.00 39.56 287 ALA A CA 1
ATOM 2202 C C . ALA A 1 287 ? -19.604 -18.410 12.089 1.00 39.56 287 ALA A C 1
ATOM 2204 O O . ALA A 1 287 ? -20.708 -17.889 12.265 1.00 39.56 287 ALA A O 1
ATOM 2205 N N . TRP A 1 288 ? -19.397 -19.285 11.100 1.00 33.97 288 TRP A N 1
ATOM 2206 C CA . TRP A 1 288 ? -20.450 -19.689 10.178 1.00 33.97 288 TRP A CA 1
ATOM 2207 C C . TRP A 1 288 ? -21.381 -20.715 10.837 1.00 33.97 288 TRP A C 1
ATOM 2209 O O . TRP A 1 288 ? -21.031 -21.879 11.023 1.00 33.97 288 TRP A O 1
ATOM 2219 N N . LYS A 1 289 ? -22.591 -20.277 11.201 1.00 35.44 289 LYS A N 1
ATOM 2220 C CA . LYS A 1 289 ? -23.691 -21.173 11.575 1.00 35.44 289 LYS A CA 1
ATOM 2221 C C . LYS A 1 289 ? -24.573 -21.403 10.347 1.00 35.44 289 LYS A C 1
ATOM 2223 O O . LYS A 1 289 ? -25.077 -20.422 9.800 1.00 35.44 289 LYS A O 1
ATOM 2228 N N . PRO A 1 290 ? -24.808 -22.658 9.926 1.00 35.19 290 PRO A N 1
ATOM 2229 C CA . PRO A 1 290 ? -25.780 -22.950 8.884 1.00 35.19 290 PRO A CA 1
ATOM 2230 C C . PRO A 1 290 ? -27.146 -22.398 9.298 1.00 35.19 290 PRO A C 1
ATOM 2232 O O . PRO A 1 290 ? -27.674 -22.759 10.353 1.00 35.19 290 PRO A O 1
ATOM 2235 N N . THR A 1 291 ? -27.736 -21.527 8.484 1.00 35.28 291 THR A N 1
ATOM 2236 C CA . THR A 1 291 ? -29.148 -21.183 8.633 1.00 35.28 291 THR A CA 1
ATOM 2237 C C . THR A 1 291 ? -29.956 -22.400 8.219 1.00 35.28 291 THR A C 1
ATOM 2239 O O . THR A 1 291 ? -30.114 -22.678 7.031 1.00 35.28 291 THR A O 1
ATOM 2242 N N . VAL A 1 292 ? -30.443 -23.149 9.207 1.00 40.53 292 VAL A N 1
ATOM 2243 C CA . VAL A 1 292 ? -31.491 -24.144 8.992 1.00 40.53 292 VAL A CA 1
ATOM 2244 C C . VAL A 1 292 ? -32.761 -23.363 8.675 1.00 40.53 292 VAL A C 1
ATOM 2246 O O . VAL A 1 292 ? -33.511 -22.978 9.571 1.00 40.53 292 VAL A O 1
ATOM 2249 N N . ASP A 1 293 ? -32.979 -23.060 7.399 1.00 39.47 293 ASP A N 1
ATOM 2250 C CA . ASP A 1 293 ? -34.295 -22.630 6.960 1.00 39.47 293 ASP A CA 1
ATOM 2251 C C . ASP A 1 293 ? -35.239 -23.823 7.147 1.00 39.47 293 ASP A C 1
ATOM 2253 O O . ASP A 1 293 ? -35.117 -24.857 6.490 1.00 39.47 293 ASP A O 1
ATOM 2257 N N . SER A 1 294 ? -36.174 -23.685 8.085 1.00 45.66 294 SER A N 1
ATOM 2258 C CA . SER A 1 294 ? -37.207 -24.677 8.415 1.00 45.66 294 SER A CA 1
ATOM 2259 C C . SER A 1 294 ? -38.185 -24.981 7.263 1.00 45.66 294 SER A C 1
ATOM 2261 O O . SER A 1 294 ? -39.180 -25.676 7.461 1.00 45.66 294 SER A O 1
ATOM 2263 N N . ARG A 1 295 ? -37.905 -24.494 6.046 1.00 47.75 295 ARG A N 1
ATOM 2264 C CA . ARG A 1 295 ? -38.619 -24.808 4.801 1.00 47.75 295 ARG A CA 1
ATOM 2265 C C . ARG A 1 295 ? -37.777 -25.546 3.756 1.00 47.75 295 ARG A C 1
ATOM 2267 O O . ARG A 1 295 ? -38.256 -25.753 2.642 1.00 47.75 295 ARG A O 1
ATOM 2274 N N . ALA A 1 296 ? -36.558 -25.974 4.083 1.00 41.75 296 ALA A N 1
ATOM 2275 C CA . ALA A 1 296 ? -35.785 -26.824 3.186 1.00 41.75 296 ALA A CA 1
ATOM 2276 C C . ALA A 1 296 ? -36.380 -28.243 3.147 1.00 41.75 296 ALA A C 1
ATOM 2278 O O . ALA A 1 296 ? -36.459 -28.940 4.159 1.00 41.75 296 ALA A O 1
ATOM 2279 N N . ASN A 1 297 ? -36.808 -28.652 1.952 1.00 45.69 297 ASN A N 1
ATOM 2280 C CA . ASN A 1 297 ? -37.231 -30.010 1.621 1.00 45.69 297 ASN A CA 1
ATOM 2281 C C . ASN A 1 297 ? -36.174 -31.009 2.140 1.00 45.69 297 ASN A C 1
ATOM 2283 O O . ASN A 1 297 ? -34.995 -30.816 1.824 1.00 45.69 297 ASN A O 1
ATOM 2287 N N . PRO A 1 298 ? -36.524 -32.035 2.940 1.00 48.19 298 PRO A N 1
ATOM 2288 C CA . PRO A 1 298 ? -35.527 -32.956 3.462 1.00 48.19 298 PRO A CA 1
ATOM 2289 C C . PRO A 1 298 ? -34.802 -33.630 2.297 1.00 48.19 298 PRO A C 1
ATOM 2291 O O . PRO A 1 298 ? -35.402 -34.347 1.495 1.00 48.19 298 PRO A O 1
ATOM 2294 N N . VAL A 1 299 ? -33.495 -33.385 2.203 1.00 47.69 299 VAL A N 1
ATOM 2295 C CA . VAL A 1 299 ? -32.605 -34.165 1.349 1.00 47.69 299 VAL A CA 1
ATOM 2296 C C . VAL A 1 299 ? -32.574 -35.557 1.963 1.00 47.69 299 VAL A C 1
ATOM 2298 O O . VAL A 1 299 ? -31.916 -35.789 2.977 1.00 47.69 299 VAL A O 1
ATOM 2301 N N . PHE A 1 300 ? -33.355 -36.477 1.399 1.00 47.12 300 PHE A N 1
ATOM 2302 C CA . PHE A 1 300 ? -33.252 -37.882 1.756 1.00 47.12 300 PHE A CA 1
ATOM 2303 C C . PHE A 1 300 ? -31.817 -38.325 1.476 1.00 47.12 300 PHE A C 1
ATOM 2305 O O . PHE A 1 300 ? -31.309 -38.129 0.371 1.00 47.12 300 PHE A O 1
ATOM 2312 N N . ALA A 1 301 ? -31.164 -38.889 2.492 1.00 43.03 301 ALA A N 1
ATOM 2313 C CA . ALA A 1 301 ? -29.852 -39.491 2.335 1.00 43.03 301 ALA A CA 1
ATOM 2314 C C . ALA A 1 301 ? -29.903 -40.471 1.157 1.00 43.03 301 ALA A C 1
ATOM 2316 O O . ALA A 1 301 ? -30.761 -41.358 1.119 1.00 43.03 301 ALA A O 1
ATOM 2317 N N . ILE A 1 302 ? -29.010 -40.278 0.187 1.00 50.62 302 ILE A N 1
ATOM 2318 C CA . ILE A 1 302 ? -28.827 -41.210 -0.921 1.00 50.62 302 ILE A CA 1
ATOM 2319 C C . ILE A 1 302 ? -28.444 -42.544 -0.276 1.00 50.62 302 ILE A C 1
ATOM 2321 O O . ILE A 1 302 ? -27.364 -42.671 0.296 1.00 50.62 302 ILE A O 1
ATOM 2325 N N . ARG A 1 303 ? -29.358 -43.518 -0.289 1.00 44.09 303 ARG A N 1
ATOM 2326 C CA . ARG A 1 303 ? -29.025 -44.893 0.085 1.00 44.09 303 ARG A CA 1
ATOM 2327 C C . ARG A 1 303 ? -28.074 -45.422 -0.980 1.00 44.09 303 ARG A C 1
ATOM 2329 O O . ARG A 1 303 ? -28.431 -45.416 -2.157 1.00 44.09 303 ARG A O 1
ATOM 2336 N N . GLU A 1 304 ? -26.887 -45.858 -0.567 1.00 40.72 304 GLU A N 1
ATOM 2337 C CA . GLU A 1 304 ? -26.000 -46.635 -1.433 1.00 40.72 304 GLU A CA 1
ATOM 2338 C C . GLU A 1 304 ? -26.786 -47.817 -2.023 1.00 40.72 304 GLU A C 1
ATOM 2340 O O . GLU A 1 304 ? -27.533 -48.480 -1.290 1.00 40.72 304 GLU A O 1
ATOM 2345 N N . PRO A 1 305 ? -26.679 -48.080 -3.337 1.00 42.44 305 PRO A N 1
ATOM 2346 C CA . PRO A 1 305 ? -27.282 -49.266 -3.915 1.00 42.44 305 PRO A CA 1
ATOM 2347 C C . PRO A 1 305 ? -26.593 -50.496 -3.321 1.00 42.44 305 PRO A C 1
ATOM 2349 O O . PRO A 1 305 ? -25.367 -50.608 -3.335 1.00 42.44 305 PRO A O 1
ATOM 2352 N N . VAL A 1 306 ? -27.398 -51.404 -2.770 1.00 52.72 306 VAL A N 1
ATOM 2353 C CA . VAL A 1 306 ? -26.931 -52.695 -2.261 1.00 52.72 306 VAL A CA 1
ATOM 2354 C C . VAL A 1 306 ? -26.248 -53.426 -3.414 1.00 52.72 306 VAL A C 1
ATOM 2356 O O . VAL A 1 306 ? -26.863 -53.638 -4.457 1.00 52.72 306 VAL A O 1
ATOM 2359 N N . LEU A 1 307 ? -24.977 -53.783 -3.230 1.00 52.66 307 LEU A N 1
ATOM 2360 C CA . LEU A 1 307 ? -24.274 -54.706 -4.115 1.00 52.66 307 LEU A CA 1
ATOM 2361 C C . LEU A 1 307 ? -25.026 -56.040 -4.074 1.00 52.66 307 LEU A C 1
ATOM 2363 O O . LEU A 1 307 ? -25.008 -56.728 -3.053 1.00 52.66 307 LEU A O 1
ATOM 2367 N N . GLU A 1 308 ? -25.727 -56.380 -5.156 1.00 52.81 308 GLU A N 1
ATOM 2368 C CA . GLU A 1 308 ? -26.244 -57.732 -5.343 1.00 52.81 308 GLU A CA 1
ATOM 2369 C C . GLU A 1 308 ? -25.044 -58.676 -5.454 1.00 52.81 308 GLU A C 1
ATOM 2371 O O . GLU A 1 308 ? -24.278 -58.638 -6.418 1.00 52.81 308 GLU A O 1
ATOM 2376 N N . ASP A 1 309 ? -24.852 -59.489 -4.418 1.00 49.00 309 ASP A N 1
ATOM 2377 C CA . ASP A 1 309 ? -23.917 -60.603 -4.440 1.00 49.00 309 ASP A CA 1
ATOM 2378 C C . ASP A 1 309 ? -24.422 -61.628 -5.461 1.00 49.00 309 ASP A C 1
ATOM 2380 O O . ASP A 1 309 ? -25.347 -62.399 -5.199 1.00 49.00 309 ASP A O 1
ATOM 2384 N N . HIS A 1 310 ? -23.838 -61.623 -6.658 1.00 57.66 310 HIS A N 1
ATOM 2385 C CA . HIS A 1 310 ? -23.988 -62.720 -7.605 1.00 57.66 310 HIS A CA 1
ATOM 2386 C C . HIS A 1 310 ? -23.106 -63.892 -7.163 1.00 57.66 310 HIS A C 1
ATOM 2388 O O . HIS A 1 310 ? -22.102 -64.213 -7.799 1.00 57.66 310 HIS A O 1
ATOM 2394 N N . SER A 1 311 ? -23.505 -64.559 -6.080 1.00 50.22 311 SER A N 1
ATOM 2395 C CA . SER A 1 311 ? -23.029 -65.895 -5.743 1.00 50.22 311 SER A CA 1
ATOM 2396 C C . SER A 1 311 ? -24.057 -66.933 -6.203 1.00 50.22 311 SER A C 1
ATOM 2398 O O . SER A 1 311 ? -25.048 -67.232 -5.541 1.00 50.22 311 SER A O 1
ATOM 2400 N N . GLY A 1 312 ? -23.810 -67.495 -7.387 1.00 48.53 312 GLY A N 1
ATOM 2401 C CA . GLY A 1 312 ? -24.485 -68.704 -7.849 1.00 48.53 312 GLY A CA 1
ATOM 2402 C C . GLY A 1 312 ? -24.450 -68.859 -9.360 1.00 48.53 312 GLY A C 1
ATOM 2403 O O . GLY A 1 312 ? -25.357 -68.364 -10.020 1.00 48.53 312 GLY A O 1
ATOM 2404 N N . ILE A 1 313 ? -23.414 -69.526 -9.890 1.00 42.66 313 ILE A N 1
ATOM 2405 C CA . ILE A 1 313 ? -23.446 -70.940 -10.330 1.00 42.66 313 ILE A CA 1
ATOM 2406 C C . ILE A 1 313 ? -22.042 -71.524 -10.139 1.00 42.66 313 ILE A C 1
ATOM 2408 O O . ILE A 1 313 ? -21.074 -70.847 -10.549 1.00 42.66 313 ILE A O 1
#

Mean predicted aligned error: 15.1 Å

InterPro domains:
  IPR008979 Galactose-binding-like domain superfamily [SSF49785] (127-278)
  IPR010400 PITH domain [PF06201] (127-289)
  IPR010400 PITH domain [PS51532] (122-295)
  IPR037047 PITH domain superfamily [G3DSA:2.60.120.470] (122-294)
  IPR037119 Haem oxygenase HugZ-like superfamily [G3DSA:3.20.180.10] (9-104)
  IPR045099 PITH domain-containing protein 1-like [PTHR12175] (130-295)

Solvent-accessible surface area (backbone atoms only — not comparable to full-atom values): 17523 Å² total; per-residue (Å²): 115,66,88,58,45,68,75,28,59,65,41,88,79,47,44,60,56,53,41,51,55,45,45,73,73,37,37,69,54,40,28,43,39,43,32,55,79,68,69,35,92,57,59,79,43,30,36,61,78,47,74,58,49,46,33,34,34,36,36,34,34,38,82,83,78,43,84,46,75,50,77,44,71,36,33,50,94,86,66,50,79,46,77,26,69,23,49,48,43,45,49,54,43,54,50,50,42,45,49,52,25,24,69,75,67,69,51,88,63,94,67,65,88,65,98,43,92,73,49,65,74,52,60,44,91,90,44,80,94,22,29,41,43,61,74,48,47,29,72,90,54,52,46,56,48,52,47,23,90,92,20,41,60,74,38,10,65,41,98,55,79,35,95,63,17,19,27,22,23,84,88,78,41,40,45,34,40,38,35,36,30,34,76,54,45,22,24,43,39,24,42,20,49,20,27,52,62,90,72,17,18,16,69,24,32,36,35,32,45,63,82,58,91,81,80,54,70,69,54,63,68,74,48,85,51,83,43,75,44,80,52,50,68,68,36,26,63,66,42,39,69,42,77,48,71,36,91,79,29,52,70,37,42,28,41,35,42,36,34,73,37,44,67,78,38,70,34,24,34,35,22,19,43,42,40,27,20,46,73,36,80,79,77,58,73,86,75,66,71,84,80,78,58,95,78,66,76,82,79,71,77,82,74,76,80,78,79,79,79,86,82,83,133

Nearest PDB structures (foldseek):
  9e8l-assembly1_u  TM=8.493E-01  e=4.947E-16  Homo sapiens
  9e8h-assembly1_u  TM=9.373E-01  e=5.806E-14  Homo sapiens
  1wwy-assembly1_A  TM=8.448E-01  e=1.524E-13  Homo sapiens
 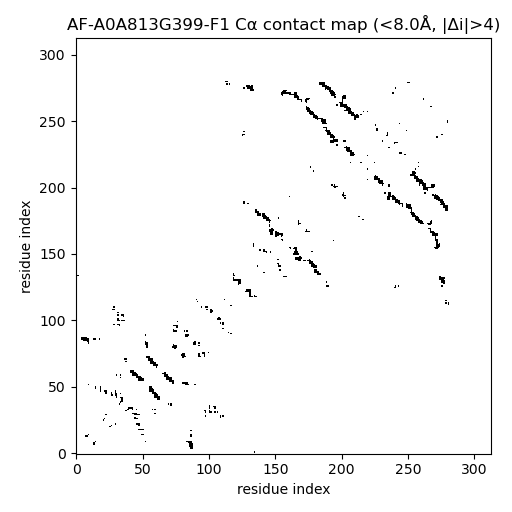 1xoy-assembly1_A  TM=8.536E-01  e=2.469E-13  Arabidopsis thaliana
  8zxq-assembly1_A  TM=9.199E-01  e=2.035E-06  Synechocystis sp. PCC 6803 substr. Kazusa